Protein AF-A0AAV3PS96-F1 (afdb_monomer)

Sequence (182 aa):
MVGDKAWVAGGDYNVVRASTEAVRRGPLDNEAMNDFNNCFRASRVDIPVATESDHCSLNITVLPEVAQEPKPFKYQHFWSQHYLFSGIVNECWGKEFPGHEMFVLHSKTKDVRKALKNLNQEEFSCITSRAKEKQIELDEVKCKVYDANLDPSMLMKAVNLNAEYRRLSDAERQLYQNKARM

Foldseek 3Di:
DPDPDDDDDDDDPQEDLDPVVDPDDDDHDVVSNVVVNLQVVQKDWDFDDDPDDPDTDIDIDGPPPPPDDPDDDDDFPCLVVDPCNVVQLCVLLVDDDDDDPVVNVVSSVVSSSVVVVVVCCVPPNCLVVVLVVLVVVLVVLVVVCVVVVNDVVSVVVNVVSVVVSVVSVVVVVSVVVSVVVD

Organism: Lithospermum erythrorhizon (NCBI:txid34254)

Second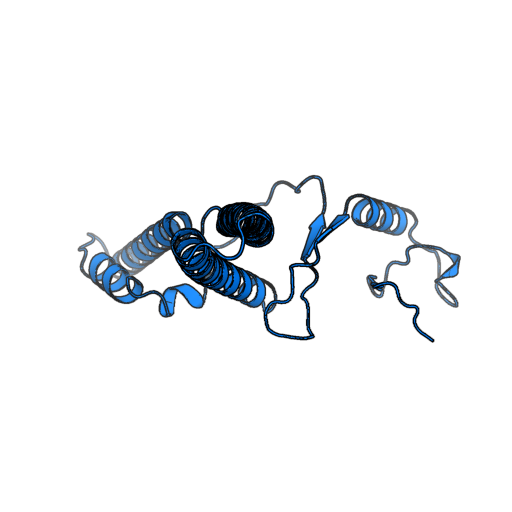ary structure (DSSP, 8-state):
---SS------BTTB-SSGGG-SS-SS--HHHHHHHHHHHHTEEEE----SS-S-PPPEEEESS------PPP---HHHHHSTTHHHHHHHHHH----S-HHHHHHHHHHHHHHHHHHHHHHHHTTHHHHHHHHHHHHHHHHHHHHHTT--HHHHHHHHHHHHHHHHHHHHHHHHHHHHH--

Radius of gyration: 23.62 Å; Cα contacts (8 Å, |Δi|>4): 104; chains: 1; bounding box: 44×62×59 Å

Nearest PDB structures (foldseek):
  2ehw-assembly4_D  TM=5.179E-01  e=2.552E+00  Thermus thermophilus HB8

Mean predicted aligned error: 12.63 Å

Solvent-accessible surface area (backbone atoms only — not comparable to full-atom values): 11138 Å² total; per-residue (Å²): 136,84,65,102,58,95,79,82,94,82,72,58,99,90,48,58,85,48,79,86,74,56,90,84,70,75,90,77,60,65,64,62,22,48,50,52,46,50,51,57,72,34,41,45,80,46,73,62,84,63,88,86,50,95,77,60,66,80,45,76,47,60,53,76,74,72,85,73,71,89,70,75,91,71,90,57,74,67,49,80,72,37,86,60,39,66,57,50,47,52,56,35,64,68,56,87,59,86,74,56,72,71,55,33,53,51,49,33,53,51,44,37,53,50,53,53,50,49,50,44,49,71,73,53,47,61,35,68,56,53,26,50,52,36,46,53,55,40,52,56,47,51,54,50,36,70,75,55,75,64,43,66,69,57,50,53,52,45,52,52,42,48,53,53,28,50,55,36,47,52,54,46,49,52,53,50,50,57,61,68,81,103

Structure (mmCIF, N/CA/C/O backbone):
data_AF-A0AAV3PS96-F1
#
_entry.id   AF-A0AAV3PS96-F1
#
loop_
_atom_site.group_PDB
_atom_site.id
_atom_site.type_symbol
_atom_site.label_atom_id
_atom_site.label_alt_id
_atom_site.label_comp_id
_atom_site.label_asym_id
_atom_site.label_entity_id
_atom_site.label_seq_id
_atom_site.pdbx_PDB_ins_code
_atom_site.Cartn_x
_atom_site.Cartn_y
_atom_site.Cartn_z
_atom_site.occupancy
_atom_site.B_iso_or_equiv
_atom_site.auth_seq_id
_atom_site.auth_comp_id
_atom_site.auth_asym_id
_atom_site.auth_atom_id
_atom_site.pdbx_PDB_model_num
ATOM 1 N N . MET A 1 1 ? -2.678 26.625 -28.061 1.00 35.62 1 MET A N 1
ATOM 2 C CA . MET A 1 1 ? -1.927 25.361 -28.189 1.00 35.62 1 MET A CA 1
ATOM 3 C C . MET A 1 1 ? -1.217 25.120 -26.879 1.00 35.62 1 MET A C 1
ATOM 5 O O . MET A 1 1 ? -0.456 25.970 -26.441 1.00 35.62 1 MET A O 1
ATOM 9 N N . VAL A 1 2 ? -1.574 24.032 -26.217 1.00 40.06 2 VAL A N 1
ATOM 10 C CA . VAL A 1 2 ? -0.966 23.579 -24.970 1.00 40.06 2 VAL A CA 1
ATOM 11 C C . VAL A 1 2 ? 0.248 22.739 -25.376 1.00 40.06 2 VAL A C 1
ATOM 13 O O . VAL A 1 2 ? 0.083 21.812 -26.159 1.00 40.06 2 VAL A O 1
ATOM 16 N N . GLY A 1 3 ? 1.455 23.148 -24.979 1.00 41.69 3 GLY A N 1
ATOM 17 C CA . GLY A 1 3 ? 2.713 22.603 -25.508 1.00 41.69 3 GLY A CA 1
ATOM 18 C C . GLY A 1 3 ? 2.998 21.148 -25.117 1.00 41.69 3 GLY A C 1
ATOM 19 O O . GLY A 1 3 ? 2.415 20.637 -24.167 1.00 41.69 3 GLY A O 1
ATOM 20 N N . ASP A 1 4 ? 3.962 20.528 -25.810 1.00 54.88 4 ASP A N 1
ATOM 21 C CA . ASP A 1 4 ? 4.431 19.128 -25.679 1.00 54.88 4 ASP A CA 1
ATOM 22 C C . ASP A 1 4 ? 4.989 18.728 -24.295 1.00 54.88 4 ASP A C 1
ATOM 24 O O . ASP A 1 4 ? 5.588 17.666 -24.125 1.00 54.88 4 ASP A O 1
ATOM 28 N N . LYS A 1 5 ? 4.832 19.576 -23.278 1.00 47.41 5 LYS A N 1
ATOM 29 C CA . LYS A 1 5 ? 5.259 19.305 -21.908 1.00 47.41 5 LYS A CA 1
ATOM 30 C C . LYS A 1 5 ? 4.031 19.170 -21.028 1.00 47.41 5 LYS A C 1
ATOM 32 O O . LYS A 1 5 ? 3.173 20.053 -21.018 1.00 47.41 5 LYS A O 1
ATOM 37 N N . ALA A 1 6 ? 3.982 18.084 -20.259 1.00 53.19 6 ALA A N 1
ATOM 38 C CA . ALA A 1 6 ? 3.003 17.926 -19.197 1.00 53.19 6 ALA A CA 1
ATOM 39 C C . ALA A 1 6 ? 3.025 19.176 -18.306 1.00 53.19 6 ALA A C 1
ATOM 41 O O . ALA A 1 6 ? 4.079 19.598 -17.824 1.00 53.19 6 ALA A O 1
ATOM 42 N N . TRP A 1 7 ? 1.863 19.790 -18.128 1.00 57.28 7 TRP A N 1
ATOM 43 C CA . TRP A 1 7 ? 1.681 20.979 -17.309 1.00 57.28 7 TRP A CA 1
ATOM 44 C C . TRP A 1 7 ? 0.581 20.678 -16.299 1.00 57.28 7 TRP A C 1
ATOM 46 O O . TRP A 1 7 ? -0.403 20.006 -16.605 1.00 57.28 7 TRP A O 1
ATOM 56 N N . VAL A 1 8 ? 0.768 21.169 -15.080 1.00 60.19 8 VAL A N 1
ATOM 57 C CA . VAL A 1 8 ? -0.236 21.098 -14.024 1.00 60.19 8 VAL A CA 1
ATOM 58 C C . VAL A 1 8 ? -0.538 22.527 -13.596 1.00 60.19 8 VAL A C 1
ATOM 60 O O . VAL A 1 8 ? 0.375 23.304 -13.310 1.00 60.19 8 VAL A O 1
ATOM 63 N N . ALA A 1 9 ? -1.814 22.895 -13.598 1.00 61.50 9 ALA A N 1
ATOM 64 C CA . ALA A 1 9 ? -2.281 24.124 -12.977 1.00 61.50 9 ALA A CA 1
ATOM 65 C C . ALA A 1 9 ? -2.821 23.754 -11.594 1.00 61.50 9 ALA A C 1
ATOM 67 O O . ALA A 1 9 ? -3.835 23.071 -11.486 1.00 61.50 9 ALA A O 1
ATOM 68 N N . GLY A 1 10 ? -2.098 24.148 -10.547 1.00 57.84 10 GLY A N 1
ATOM 69 C CA . GLY A 1 10 ? -2.494 23.951 -9.156 1.00 57.84 10 GLY A CA 1
ATOM 70 C C . GLY A 1 10 ? -2.680 25.301 -8.480 1.00 57.84 10 GLY A C 1
ATOM 71 O O . GLY A 1 10 ? -1.830 26.179 -8.622 1.00 57.84 10 GLY A O 1
ATOM 72 N N . GLY A 1 11 ? -3.782 25.460 -7.756 1.00 57.16 11 GLY A N 1
ATOM 73 C CA . GLY A 1 11 ? -4.095 26.672 -7.015 1.00 57.16 11 GLY A CA 1
ATOM 74 C C . GLY A 1 11 ? -5.288 26.448 -6.100 1.00 57.16 11 GLY A C 1
ATOM 75 O O . GLY A 1 11 ? -6.216 25.713 -6.432 1.00 57.16 11 GLY A O 1
ATOM 76 N N . ASP A 1 12 ? -5.246 27.087 -4.943 1.00 58.50 12 ASP A N 1
ATOM 77 C CA . ASP A 1 12 ? -6.436 27.397 -4.166 1.00 58.50 12 ASP A CA 1
ATOM 78 C C . ASP A 1 12 ? -7.176 28.532 -4.900 1.00 58.50 12 ASP A C 1
ATOM 80 O O . ASP A 1 12 ? -6.551 29.478 -5.385 1.00 58.50 12 ASP A O 1
ATOM 84 N N . TYR A 1 13 ? -8.511 28.480 -4.982 1.00 62.81 13 TYR A N 1
ATOM 85 C CA . TYR A 1 13 ? -9.303 29.595 -5.509 1.00 62.81 13 TYR A CA 1
ATOM 86 C C . TYR A 1 13 ? -9.040 30.915 -4.767 1.00 62.81 13 TYR A C 1
ATOM 88 O O . TYR A 1 13 ? -9.425 31.949 -5.288 1.00 62.81 13 TYR A O 1
ATOM 96 N N . ASN A 1 14 ? -8.374 30.925 -3.612 1.00 68.75 14 ASN A N 1
ATOM 97 C CA . ASN A 1 14 ? -8.092 32.081 -2.766 1.00 68.75 14 ASN A CA 1
ATOM 98 C C . ASN A 1 14 ? -6.604 32.480 -2.698 1.00 68.75 14 ASN A C 1
ATOM 100 O O . ASN A 1 14 ? -6.332 33.623 -2.333 1.00 68.75 14 ASN A O 1
ATOM 104 N N . VAL A 1 15 ? -5.661 31.658 -3.181 1.00 74.56 15 VAL A N 1
ATOM 105 C CA . VAL A 1 15 ? -4.211 31.954 -3.146 1.00 74.56 15 VAL A CA 1
ATOM 106 C C . VAL A 1 15 ? -3.580 31.808 -4.535 1.00 74.56 15 VAL A C 1
ATOM 108 O O . VAL A 1 15 ? -3.760 30.802 -5.215 1.00 74.56 15 VAL A O 1
ATOM 111 N N . VAL A 1 16 ? -2.832 32.830 -4.963 1.00 76.69 16 VAL A N 1
ATOM 112 C CA . VAL A 1 16 ? -2.115 32.872 -6.254 1.00 76.69 16 VAL A CA 1
ATOM 113 C C . VAL A 1 16 ? -0.613 32.677 -6.054 1.00 76.69 16 VAL A C 1
ATOM 115 O O . VAL A 1 16 ? -0.084 32.960 -4.982 1.00 76.69 16 VAL A O 1
ATOM 118 N N . ARG A 1 17 ? 0.110 32.211 -7.076 1.00 75.00 17 ARG A N 1
ATOM 119 C CA . ARG A 1 17 ? 1.570 32.020 -6.986 1.00 75.00 17 ARG A CA 1
ATOM 120 C C . ARG A 1 17 ? 2.330 33.304 -7.243 1.00 75.00 17 ARG A C 1
ATOM 122 O O . ARG A 1 17 ? 3.372 33.537 -6.630 1.00 75.00 17 ARG A O 1
ATOM 129 N N . ALA A 1 18 ? 1.809 34.119 -8.150 1.00 76.75 18 ALA A N 1
ATOM 130 C CA . ALA A 1 18 ? 2.359 35.415 -8.496 1.00 76.75 18 ALA A CA 1
ATOM 131 C C . ALA A 1 18 ? 1.261 36.476 -8.450 1.00 76.75 18 ALA A C 1
ATOM 133 O O . ALA A 1 18 ? 0.122 36.240 -8.848 1.00 76.75 18 ALA A O 1
ATOM 134 N N . SER A 1 19 ? 1.614 37.680 -8.007 1.00 73.12 19 SER A N 1
ATOM 135 C CA . SER A 1 19 ? 0.685 38.814 -7.968 1.00 73.12 19 SER A CA 1
ATOM 136 C C . SER A 1 19 ? 0.140 39.178 -9.353 1.00 73.12 19 SER A C 1
ATOM 138 O O . SER A 1 19 ? -0.974 39.677 -9.468 1.00 73.12 19 SER A O 1
ATOM 140 N N . THR A 1 20 ? 0.890 38.860 -10.410 1.00 76.38 20 THR A N 1
ATOM 141 C CA . THR A 1 20 ? 0.498 39.036 -11.812 1.00 76.38 20 THR A CA 1
ATOM 142 C C . THR A 1 20 ? -0.626 38.099 -12.265 1.00 76.38 20 THR A C 1
ATOM 144 O O . THR A 1 20 ? -1.247 38.366 -13.290 1.00 76.38 20 THR A O 1
ATOM 147 N N . GLU A 1 21 ? -0.919 37.026 -11.524 1.00 72.88 21 GLU A N 1
ATOM 148 C CA . GLU A 1 21 ? -2.030 36.105 -11.813 1.00 72.88 21 GLU A CA 1
ATOM 149 C C . GLU A 1 21 ? -3.386 36.672 -11.345 1.00 72.88 21 GLU A C 1
ATOM 151 O O . GLU A 1 21 ? -4.443 36.221 -11.790 1.00 72.88 21 GLU A O 1
ATOM 156 N N . ALA A 1 22 ? -3.384 37.685 -10.470 1.00 70.75 22 ALA A N 1
ATOM 157 C CA . ALA A 1 22 ? -4.594 38.297 -9.936 1.00 70.75 22 ALA A CA 1
ATOM 158 C C . ALA A 1 22 ? -5.008 39.529 -10.757 1.00 70.75 22 ALA A C 1
ATOM 160 O O . ALA A 1 22 ? -4.436 40.606 -10.638 1.00 70.75 22 ALA A O 1
ATOM 161 N N . VAL A 1 23 ? -6.063 39.392 -11.565 1.00 66.19 23 VAL A N 1
ATOM 162 C CA . VAL A 1 23 ? -6.549 40.493 -12.420 1.00 66.19 23 VAL A CA 1
ATOM 163 C C . VAL A 1 23 ? -7.445 41.483 -11.650 1.00 66.19 23 VAL A C 1
ATOM 165 O O . VAL A 1 23 ? -7.553 42.639 -12.052 1.00 66.19 23 VAL A O 1
ATOM 168 N N . ARG A 1 24 ? -8.115 41.057 -10.559 1.00 57.81 24 ARG A N 1
ATOM 169 C CA . ARG A 1 24 ? -9.123 41.868 -9.827 1.00 57.81 24 ARG A CA 1
ATOM 170 C C . ARG A 1 24 ? -9.305 41.512 -8.336 1.00 57.81 24 ARG A C 1
ATOM 172 O O . ARG A 1 24 ? -10.441 41.452 -7.869 1.00 57.81 24 ARG A O 1
ATOM 179 N N . ARG A 1 25 ? -8.242 41.222 -7.577 1.00 60.03 25 ARG A N 1
ATOM 180 C CA . ARG A 1 25 ? -8.375 40.968 -6.123 1.00 60.03 25 ARG A CA 1
ATOM 181 C C . ARG A 1 25 ? -7.971 42.167 -5.273 1.00 60.03 25 ARG A C 1
ATOM 183 O O . ARG A 1 25 ? -7.188 43.001 -5.714 1.00 60.03 25 ARG A O 1
ATOM 190 N N . GLY A 1 26 ? -8.543 42.227 -4.066 1.00 64.12 26 GLY A N 1
ATOM 191 C CA . GLY A 1 26 ? -8.095 43.102 -2.979 1.00 64.12 26 GLY A CA 1
ATOM 192 C C . GLY A 1 26 ? -6.682 42.738 -2.489 1.00 64.12 26 GLY A C 1
ATOM 193 O O . GLY A 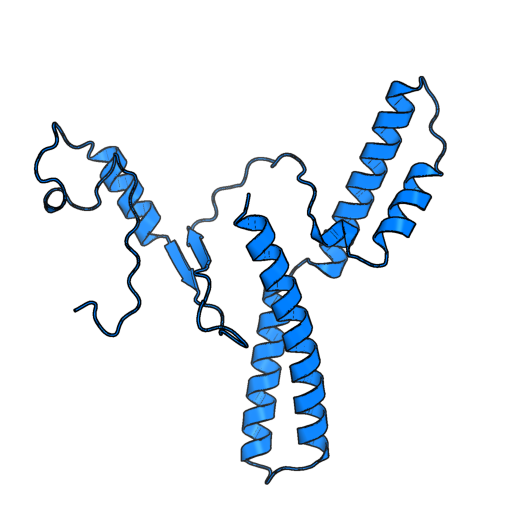1 26 ? -5.973 42.015 -3.189 1.00 64.12 26 GLY A O 1
ATOM 194 N N . PRO A 1 27 ? -6.254 43.227 -1.310 1.00 63.66 27 PRO A N 1
ATOM 195 C CA . PRO A 1 27 ? -4.901 43.007 -0.799 1.00 63.66 27 PRO A CA 1
ATOM 196 C C . PRO A 1 27 ? -4.518 41.524 -0.842 1.00 63.66 27 PRO A C 1
ATOM 198 O O . PRO A 1 27 ? -5.263 40.675 -0.355 1.00 63.66 27 PRO A O 1
ATOM 201 N N . LEU A 1 28 ? -3.380 41.221 -1.467 1.00 70.69 28 LEU A N 1
ATOM 202 C CA . LEU A 1 28 ? -2.857 39.863 -1.548 1.00 70.69 28 LEU A CA 1
ATOM 203 C C . LEU A 1 28 ? -2.214 39.486 -0.212 1.00 70.69 28 LEU A C 1
ATOM 205 O O . LEU A 1 28 ? -1.434 40.260 0.346 1.00 70.69 28 LEU A O 1
ATOM 209 N N . ASP A 1 29 ? -2.528 38.292 0.282 1.00 78.06 29 ASP A N 1
ATOM 210 C CA . ASP A 1 29 ? -1.881 37.729 1.462 1.00 78.06 29 ASP A CA 1
ATOM 211 C C . ASP A 1 29 ? -0.503 37.170 1.078 1.00 78.06 29 ASP A C 1
ATOM 213 O O . ASP A 1 29 ? -0.373 36.055 0.570 1.00 78.06 29 ASP A O 1
ATOM 217 N N . ASN A 1 30 ? 0.539 37.971 1.304 1.00 79.94 30 ASN A N 1
ATOM 218 C CA . ASN A 1 30 ? 1.917 37.593 0.996 1.00 79.94 30 AS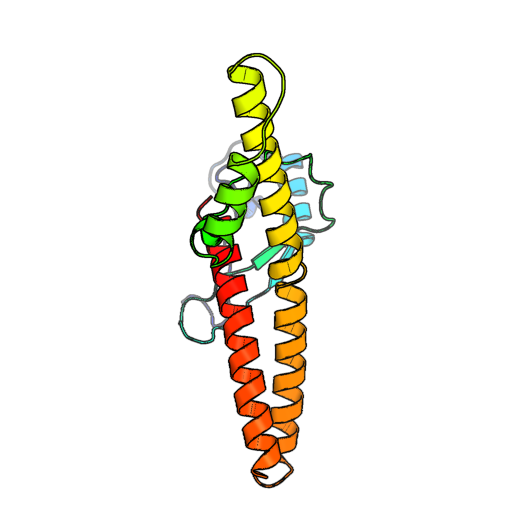N A CA 1
ATOM 219 C C . ASN A 1 30 ? 2.405 36.386 1.811 1.00 79.94 30 ASN A C 1
ATOM 221 O O . ASN A 1 30 ? 3.305 35.682 1.354 1.00 79.94 30 ASN A O 1
ATOM 225 N N . GLU A 1 31 ? 1.851 36.150 3.001 1.00 82.94 31 GLU A N 1
ATOM 226 C CA . GLU A 1 31 ? 2.238 35.022 3.845 1.00 82.94 31 GLU A CA 1
ATOM 227 C C . GLU A 1 31 ? 1.683 33.725 3.259 1.00 82.94 31 GLU A C 1
ATOM 229 O O . GLU A 1 31 ? 2.457 32.814 2.962 1.00 82.94 31 GLU A O 1
ATOM 234 N N . ALA A 1 32 ? 0.386 33.697 2.942 1.00 80.19 32 ALA A N 1
ATOM 235 C CA . ALA A 1 32 ? -0.239 32.565 2.261 1.00 80.19 32 ALA A CA 1
ATOM 236 C C . ALA A 1 32 ? 0.385 32.295 0.877 1.00 80.19 32 ALA A C 1
ATOM 238 O O . ALA A 1 32 ? 0.600 31.144 0.496 1.00 80.19 32 ALA A O 1
ATOM 239 N N . MET A 1 33 ? 0.736 33.344 0.122 1.00 83.06 33 MET A N 1
ATOM 240 C CA . MET A 1 33 ? 1.431 33.202 -1.166 1.00 83.06 33 MET A CA 1
ATOM 241 C C . MET A 1 33 ? 2.840 32.614 -1.018 1.00 83.06 33 MET A C 1
ATOM 243 O O . MET A 1 33 ? 3.261 31.795 -1.842 1.00 83.06 33 MET A O 1
ATOM 247 N N . ASN A 1 34 ? 3.595 33.036 -0.001 1.00 84.50 34 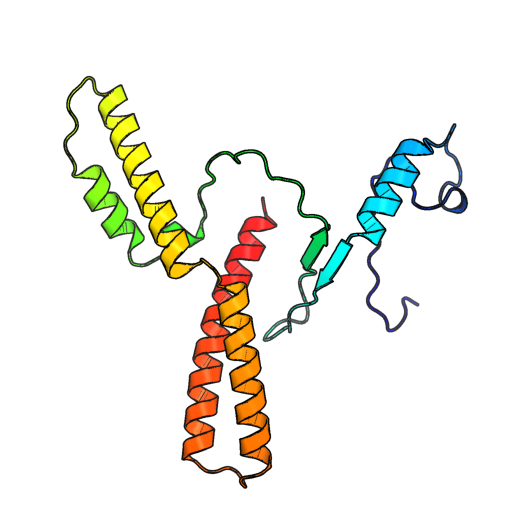ASN A N 1
ATOM 248 C CA . ASN A 1 34 ? 4.922 32.488 0.272 1.00 84.50 34 ASN A CA 1
ATOM 249 C C . ASN A 1 34 ? 4.833 31.036 0.739 1.00 84.50 34 ASN A C 1
ATOM 251 O O . ASN A 1 34 ? 5.597 30.206 0.249 1.00 84.50 34 ASN A O 1
ATOM 255 N N . ASP A 1 35 ? 3.882 30.716 1.616 1.00 82.81 35 ASP A N 1
ATOM 256 C CA . ASP A 1 35 ? 3.635 29.351 2.077 1.00 82.81 35 ASP A CA 1
ATOM 257 C C . ASP A 1 35 ? 3.275 28.420 0.908 1.00 82.81 35 ASP A C 1
ATOM 259 O O . ASP A 1 35 ? 3.917 27.388 0.697 1.00 82.81 35 ASP A O 1
ATOM 263 N N . PHE A 1 36 ? 2.355 28.848 0.038 1.00 80.88 36 PHE A N 1
ATOM 264 C CA . PHE A 1 36 ? 1.993 28.093 -1.162 1.00 80.88 36 PHE A CA 1
ATOM 265 C C . PHE A 1 36 ? 3.181 27.895 -2.117 1.00 80.88 36 PHE A C 1
ATOM 267 O O . PHE A 1 36 ? 3.394 26.798 -2.641 1.00 80.88 36 PHE A O 1
ATOM 274 N N . ASN A 1 37 ? 4.005 28.927 -2.324 1.00 84.00 37 ASN A N 1
ATOM 275 C CA . ASN A 1 37 ? 5.208 28.817 -3.148 1.00 84.00 37 ASN A CA 1
ATOM 276 C C . ASN A 1 37 ? 6.262 27.889 -2.533 1.00 84.00 37 ASN A C 1
ATOM 278 O O . ASN A 1 37 ? 6.933 27.167 -3.274 1.00 84.00 37 ASN A O 1
ATOM 282 N N . ASN A 1 38 ? 6.409 27.886 -1.209 1.00 84.00 38 ASN A N 1
ATOM 283 C CA . ASN A 1 38 ? 7.309 26.978 -0.505 1.00 84.00 38 ASN A CA 1
ATOM 284 C C . ASN A 1 38 ? 6.833 25.527 -0.634 1.00 84.00 38 ASN A C 1
ATOM 286 O O . ASN A 1 38 ? 7.622 24.668 -1.024 1.00 84.00 38 ASN A O 1
ATOM 290 N N . CYS A 1 39 ? 5.540 25.271 -0.419 1.00 79.62 39 CYS A N 1
ATOM 291 C CA . CYS A 1 39 ? 4.921 23.960 -0.621 1.00 79.62 39 CYS A CA 1
ATOM 292 C C . CYS A 1 39 ? 5.123 23.454 -2.060 1.00 79.62 39 CYS A C 1
ATOM 294 O O . CYS A 1 39 ? 5.588 22.332 -2.278 1.00 79.62 39 CYS A O 1
ATOM 296 N N . PHE A 1 40 ? 4.875 24.307 -3.061 1.00 80.00 40 PHE A N 1
ATOM 297 C CA . PHE A 1 40 ? 5.097 23.961 -4.466 1.00 80.00 40 PHE A CA 1
ATOM 298 C C . PHE A 1 40 ? 6.568 23.635 -4.759 1.00 80.00 40 PHE A C 1
ATOM 300 O O . PHE A 1 40 ? 6.859 22.642 -5.421 1.00 80.00 40 PHE A O 1
ATOM 307 N N . ARG A 1 41 ? 7.513 24.449 -4.265 1.00 83.00 41 ARG A N 1
ATOM 308 C CA . ARG A 1 41 ? 8.962 24.225 -4.454 1.00 83.00 41 ARG A CA 1
ATOM 309 C C . ARG A 1 41 ? 9.442 22.933 -3.809 1.00 83.00 41 ARG A C 1
ATOM 311 O O . ARG A 1 41 ? 10.380 22.321 -4.311 1.00 83.00 41 ARG A O 1
ATOM 318 N N . ALA A 1 42 ? 8.816 22.543 -2.710 1.00 83.31 42 ALA A N 1
ATOM 319 C CA . ALA A 1 42 ? 9.163 21.338 -1.985 1.00 83.31 42 ALA A CA 1
ATOM 320 C C . ALA A 1 42 ? 8.386 20.100 -2.470 1.00 83.31 42 ALA A C 1
ATOM 322 O O . ALA A 1 42 ? 8.565 19.004 -1.942 1.00 83.31 42 ALA A O 1
ATOM 323 N N . SER A 1 43 ? 7.546 20.251 -3.498 1.00 82.88 43 SER A N 1
ATOM 324 C CA . SER A 1 43 ? 6.802 19.155 -4.111 1.00 82.88 43 SER A CA 1
ATOM 325 C C . SER A 1 43 ? 7.607 18.458 -5.213 1.00 82.88 43 SER A C 1
ATOM 327 O O . SER A 1 43 ? 8.189 19.101 -6.084 1.00 82.88 43 SER A O 1
ATOM 329 N N . ARG A 1 44 ? 7.587 17.124 -5.224 1.00 81.75 44 ARG A N 1
ATOM 330 C CA . ARG A 1 44 ? 8.068 16.263 -6.310 1.00 81.75 44 ARG A CA 1
ATOM 331 C C . ARG A 1 44 ? 6.881 15.626 -7.022 1.00 81.75 44 ARG A C 1
ATOM 333 O O . ARG A 1 44 ? 5.954 15.156 -6.367 1.00 81.75 44 ARG A O 1
ATOM 340 N N . VAL A 1 45 ? 6.931 15.585 -8.349 1.00 78.38 45 VAL A N 1
ATOM 341 C CA . VAL A 1 45 ? 5.918 14.927 -9.181 1.00 78.38 45 VAL A CA 1
ATOM 342 C C . VAL A 1 45 ? 6.528 13.688 -9.816 1.00 78.38 45 VAL A C 1
ATOM 344 O O . VAL A 1 45 ? 7.516 13.791 -10.538 1.00 78.38 45 VAL A O 1
ATOM 347 N N . ASP A 1 46 ? 5.919 12.537 -9.558 1.00 76.38 46 ASP A N 1
ATOM 348 C CA . ASP A 1 46 ? 6.271 11.257 -10.156 1.00 76.38 46 ASP A CA 1
ATOM 349 C C . ASP A 1 46 ? 5.130 10.829 -11.103 1.00 76.38 46 ASP A C 1
ATOM 351 O O . ASP A 1 46 ? 3.954 10.825 -10.727 1.00 76.38 46 ASP A O 1
ATOM 355 N N . ILE A 1 47 ? 5.475 10.503 -12.353 1.00 74.00 47 ILE A N 1
ATOM 356 C CA . ILE A 1 47 ? 4.540 10.028 -13.385 1.00 74.00 47 ILE A CA 1
ATOM 357 C C . ILE A 1 47 ? 4.779 8.516 -13.553 1.00 74.00 47 ILE A C 1
ATOM 359 O O . ILE A 1 47 ? 5.760 8.138 -14.198 1.00 74.00 47 ILE A O 1
ATOM 363 N N . PRO A 1 48 ? 3.964 7.638 -12.940 1.00 67.62 48 PRO A N 1
ATOM 364 C CA . PRO A 1 48 ? 4.091 6.195 -13.096 1.00 67.62 48 PRO A CA 1
ATOM 365 C C . PRO A 1 48 ? 3.926 5.779 -14.562 1.00 67.62 48 PRO A C 1
ATOM 367 O O . PRO A 1 48 ? 3.150 6.364 -15.318 1.00 67.62 48 PRO A O 1
ATOM 370 N N . VAL A 1 49 ? 4.663 4.751 -14.980 1.00 65.00 49 VAL A N 1
ATOM 371 C CA . VAL A 1 49 ? 4.591 4.249 -16.356 1.00 65.00 49 VAL A CA 1
ATOM 372 C C . VAL A 1 49 ? 3.190 3.695 -16.605 1.00 65.00 49 VAL A C 1
ATOM 374 O O . VAL A 1 49 ? 2.747 2.762 -15.939 1.00 65.00 49 VAL A O 1
ATOM 377 N N . ALA A 1 50 ? 2.487 4.282 -17.569 1.00 57.69 50 ALA A N 1
ATOM 378 C CA . ALA A 1 50 ? 1.201 3.783 -18.017 1.00 57.69 50 ALA A CA 1
ATOM 379 C C . ALA A 1 50 ? 1.393 2.444 -18.739 1.00 57.69 50 ALA A C 1
ATOM 381 O O . ALA A 1 50 ? 1.978 2.389 -19.819 1.00 57.69 50 ALA A O 1
ATOM 382 N N . THR A 1 51 ? 0.911 1.358 -18.140 1.00 56.09 51 THR A N 1
ATOM 383 C CA . THR A 1 51 ? 0.996 0.019 -18.734 1.00 56.09 51 THR A CA 1
ATOM 384 C C . THR A 1 51 ? -0.157 -0.269 -19.696 1.00 56.09 51 THR A C 1
ATOM 386 O O . THR A 1 51 ? 0.047 -1.009 -20.653 1.00 56.09 51 THR A O 1
ATOM 389 N N . GLU A 1 52 ? -1.345 0.316 -19.474 1.00 55.53 52 GLU A N 1
ATOM 390 C CA . GLU A 1 52 ? -2.575 -0.073 -20.197 1.00 55.53 52 GLU A CA 1
ATOM 391 C C . GLU A 1 52 ? -3.584 1.071 -20.474 1.00 55.53 52 GLU A C 1
ATOM 393 O O . GLU A 1 52 ? -4.666 0.816 -20.994 1.00 55.53 52 GLU A O 1
ATOM 398 N N . SER A 1 53 ? -3.284 2.336 -20.143 1.00 60.88 53 SER A N 1
ATOM 399 C CA . SER A 1 53 ? -4.191 3.475 -20.399 1.00 60.88 53 SER A CA 1
ATOM 400 C C . SER A 1 53 ? -3.426 4.758 -20.711 1.00 60.88 53 SER A C 1
ATOM 402 O O . SER A 1 53 ? -2.402 5.042 -20.107 1.00 60.88 53 SER A O 1
ATOM 404 N N . ASP A 1 54 ? -3.965 5.562 -21.617 1.00 57.81 54 ASP A N 1
ATOM 405 C CA . ASP A 1 54 ? -3.573 6.943 -21.916 1.00 57.81 54 ASP A CA 1
ATOM 406 C C . ASP A 1 54 ? -3.757 7.922 -20.736 1.00 57.81 54 ASP A C 1
ATOM 408 O O . ASP A 1 54 ? -3.192 9.017 -20.735 1.00 57.81 54 ASP A O 1
ATOM 412 N N . HIS A 1 55 ? -4.487 7.522 -19.691 1.00 60.34 55 HIS A N 1
ATOM 413 C CA . HIS A 1 55 ? -4.615 8.274 -18.449 1.00 60.34 55 HIS A CA 1
ATOM 414 C C . HIS A 1 55 ? -3.554 7.841 -17.428 1.00 60.34 55 HIS A C 1
ATOM 416 O O . HIS A 1 55 ? -3.725 6.860 -16.700 1.00 60.34 55 HIS A O 1
ATOM 422 N N . CYS A 1 56 ? -2.465 8.607 -17.332 1.00 63.72 56 CYS A N 1
ATOM 423 C CA . CYS A 1 56 ? -1.488 8.458 -16.257 1.00 63.72 56 CYS A CA 1
ATOM 424 C C . CYS A 1 56 ? -1.864 9.329 -15.044 1.00 63.72 56 CYS A C 1
ATOM 426 O O . CYS A 1 56 ? -2.103 10.531 -15.174 1.00 63.72 56 CYS A O 1
ATOM 428 N N . SER A 1 57 ? -1.922 8.729 -13.855 1.00 67.25 57 SER A N 1
ATOM 429 C CA . SER A 1 57 ? -2.107 9.455 -12.594 1.00 67.25 57 SER A CA 1
ATOM 430 C C . SER A 1 57 ? -0.844 10.228 -12.216 1.00 67.25 57 SER A C 1
ATOM 432 O O . SER A 1 57 ? 0.237 9.661 -12.252 1.00 67.25 57 SER A O 1
ATOM 434 N N . LEU A 1 58 ? -0.966 11.479 -11.772 1.00 75.62 58 LEU A N 1
ATOM 435 C CA . LEU A 1 58 ? 0.158 12.253 -11.233 1.00 75.62 58 LEU A CA 1
ATOM 436 C C . LEU A 1 58 ? 0.311 11.994 -9.729 1.00 75.62 58 LEU A C 1
ATOM 438 O O . LEU A 1 58 ? -0.594 12.315 -8.959 1.00 75.62 58 LEU A O 1
ATOM 442 N N . ASN A 1 59 ? 1.460 11.468 -9.300 1.00 74.50 59 ASN A N 1
ATOM 443 C CA . ASN A 1 59 ? 1.779 11.312 -7.881 1.00 74.50 59 ASN A CA 1
ATOM 444 C C . ASN A 1 59 ? 2.560 12.538 -7.399 1.00 74.50 59 ASN A C 1
ATOM 446 O O . ASN A 1 59 ? 3.703 12.745 -7.798 1.00 74.50 59 ASN A O 1
ATOM 450 N N . ILE A 1 60 ? 1.950 13.355 -6.538 1.00 79.44 60 ILE A N 1
ATOM 451 C CA . ILE A 1 60 ? 2.577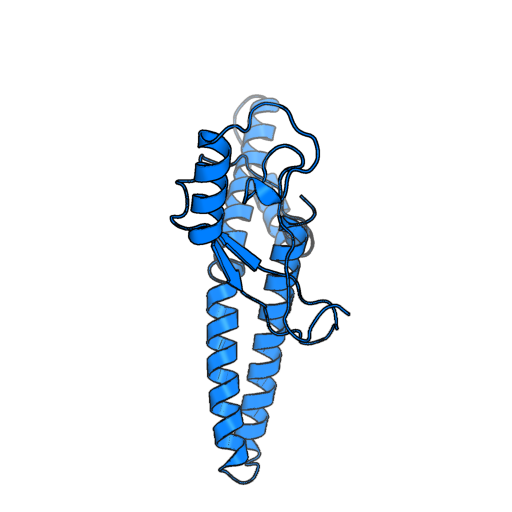 14.560 -5.977 1.00 79.44 60 ILE A CA 1
ATOM 452 C C . ILE A 1 60 ? 2.986 14.276 -4.530 1.00 79.44 60 ILE A C 1
ATOM 454 O O . ILE A 1 60 ? 2.148 13.945 -3.695 1.00 79.44 60 ILE A O 1
ATOM 458 N N . THR A 1 61 ? 4.276 14.415 -4.234 1.00 79.06 61 THR A N 1
ATOM 459 C CA . THR A 1 61 ? 4.855 14.239 -2.896 1.00 79.06 61 THR A CA 1
ATOM 460 C C . THR A 1 61 ? 5.391 15.574 -2.398 1.00 79.06 61 THR A C 1
ATOM 462 O O . THR A 1 61 ? 6.286 16.119 -3.029 1.00 79.06 61 THR A O 1
ATOM 465 N N . VAL A 1 62 ? 4.901 16.091 -1.271 1.00 80.00 62 VAL A N 1
ATOM 466 C CA . VAL A 1 62 ? 5.424 17.324 -0.648 1.00 80.00 62 VAL A CA 1
ATOM 467 C C . VAL A 1 62 ? 6.483 16.967 0.399 1.00 80.00 62 VAL A C 1
ATOM 469 O O . VAL A 1 62 ? 6.242 16.103 1.241 1.00 80.00 62 VAL A O 1
ATOM 472 N N . LEU A 1 63 ? 7.653 17.607 0.341 1.00 77.69 63 LEU A N 1
ATOM 473 C CA . LEU A 1 63 ? 8.772 17.418 1.269 1.00 77.69 63 LEU A CA 1
ATOM 474 C C . LEU A 1 63 ? 8.972 18.672 2.153 1.00 77.69 63 LEU A C 1
ATOM 476 O O . LEU A 1 63 ? 8.688 19.771 1.699 1.00 77.69 63 LEU A O 1
ATOM 480 N N . PRO A 1 64 ? 9.500 18.563 3.385 1.00 68.94 64 PRO A N 1
ATOM 481 C CA . PRO A 1 64 ? 9.638 17.332 4.148 1.00 68.94 64 PRO A CA 1
ATOM 482 C C . PRO A 1 64 ? 8.259 16.738 4.440 1.00 68.94 64 PRO A C 1
ATOM 484 O O . PRO A 1 64 ? 7.263 17.456 4.518 1.00 68.94 64 PRO A O 1
ATOM 487 N N . GLU A 1 65 ? 8.199 15.417 4.583 1.00 62.84 65 GLU A N 1
ATOM 488 C CA . GLU A 1 65 ? 6.963 14.758 4.984 1.00 62.84 65 GLU A CA 1
ATOM 489 C C . GLU A 1 65 ? 6.564 15.307 6.359 1.00 62.84 65 GLU A C 1
ATOM 491 O O . GLU A 1 65 ? 7.239 15.064 7.362 1.00 62.84 65 GLU A O 1
ATOM 496 N N . VAL A 1 66 ? 5.515 16.132 6.394 1.00 65.06 66 VAL A N 1
ATOM 497 C CA . VAL A 1 66 ? 5.011 16.696 7.646 1.00 65.06 66 VAL A CA 1
ATOM 498 C C . VAL A 1 66 ? 4.615 15.521 8.529 1.00 65.06 66 VAL A C 1
ATOM 500 O O . VAL A 1 66 ? 3.887 14.632 8.076 1.00 65.06 66 VAL A O 1
ATOM 503 N N . ALA A 1 67 ? 5.125 15.504 9.765 1.00 56.69 67 ALA A N 1
ATOM 504 C CA . ALA A 1 67 ? 4.831 14.463 10.739 1.00 56.69 67 ALA A CA 1
ATOM 505 C C . ALA A 1 67 ? 3.316 14.263 10.802 1.00 56.69 67 ALA A C 1
ATOM 507 O O . ALA A 1 67 ? 2.572 15.151 11.219 1.00 56.69 67 ALA A O 1
ATOM 508 N N . GLN A 1 68 ? 2.854 13.119 10.301 1.00 59.69 68 GLN A N 1
ATOM 509 C CA . GLN A 1 68 ? 1.428 12.886 10.193 1.00 59.69 68 GLN A CA 1
ATOM 510 C C . GLN A 1 68 ? 0.878 12.624 11.585 1.00 59.69 68 GLN A C 1
ATOM 512 O O . GLN A 1 68 ? 1.299 11.685 12.265 1.00 59.69 68 GLN A O 1
ATOM 517 N N . GLU A 1 69 ? -0.087 13.442 11.993 1.00 65.62 69 GLU A N 1
ATOM 518 C CA . GLU A 1 69 ? -0.916 13.133 13.148 1.00 65.62 69 GLU A CA 1
ATOM 519 C C . GLU A 1 69 ? -1.508 11.721 13.004 1.00 65.62 69 GLU A C 1
ATOM 521 O O . GLU A 1 69 ? -1.734 11.253 11.87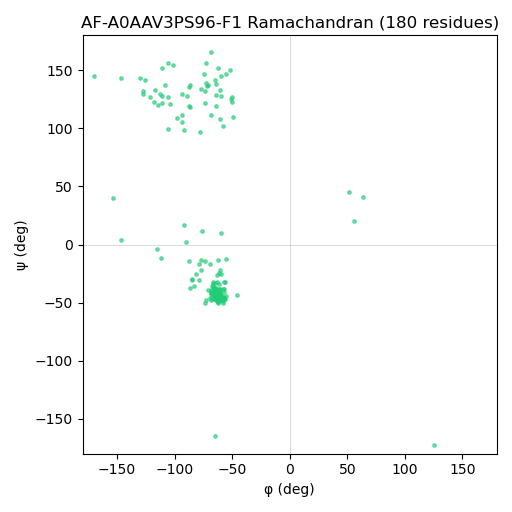7 1.00 65.62 69 GLU A O 1
ATOM 526 N N . PRO A 1 70 ? -1.760 11.009 14.118 1.00 63.78 70 PRO A N 1
ATOM 527 C CA . PRO A 1 70 ? -2.333 9.675 14.069 1.00 63.78 70 PRO A CA 1
ATOM 528 C C . PRO A 1 70 ? -3.677 9.703 13.339 1.00 63.78 70 PRO A C 1
ATOM 530 O O . PRO A 1 70 ? -4.712 10.079 13.886 1.00 63.78 70 PRO A O 1
ATOM 533 N N . LYS A 1 71 ? -3.656 9.274 12.075 1.00 68.25 71 LYS A N 1
ATOM 534 C CA . LYS A 1 71 ? -4.847 9.248 11.233 1.00 68.25 71 LYS A CA 1
ATOM 535 C C . LYS A 1 71 ? -5.875 8.277 11.818 1.00 68.25 71 LYS A C 1
ATOM 537 O O . LYS A 1 71 ? -5.507 7.167 12.237 1.00 68.25 71 LYS A O 1
ATOM 542 N N . PRO A 1 72 ? -7.171 8.641 11.817 1.00 74.19 72 PRO A N 1
ATOM 543 C CA . PRO A 1 72 ? -8.221 7.704 12.175 1.00 74.19 72 PRO A CA 1
ATOM 544 C C . PRO A 1 72 ? -8.118 6.466 11.282 1.00 74.19 72 PRO A C 1
ATOM 546 O O . PRO A 1 72 ? -7.698 6.532 10.124 1.00 74.19 72 PRO A O 1
ATOM 549 N N . PHE A 1 73 ? -8.468 5.303 11.831 1.00 74.56 73 PHE A N 1
ATOM 550 C CA . PHE A 1 73 ? -8.454 4.091 11.021 1.00 74.56 73 PHE A CA 1
ATOM 551 C C . PHE A 1 73 ? -9.477 4.198 9.912 1.00 74.56 73 PHE A C 1
ATOM 553 O O . PHE A 1 73 ? -10.646 4.485 10.160 1.00 74.56 73 PHE A O 1
ATOM 560 N N . LYS A 1 74 ? -9.003 3.927 8.702 1.00 76.94 74 LYS A N 1
ATOM 561 C CA . LYS A 1 74 ? -9.810 3.974 7.502 1.00 76.94 74 LYS A CA 1
ATOM 562 C C . LYS A 1 74 ? -9.853 2.592 6.891 1.00 76.94 74 LYS A C 1
ATOM 564 O O . LYS A 1 74 ? -8.806 2.017 6.585 1.00 76.94 74 LYS A O 1
ATOM 569 N N . TYR A 1 75 ? -11.071 2.088 6.737 1.00 81.44 75 TYR A N 1
ATOM 570 C CA . TYR A 1 75 ? -11.309 0.863 6.001 1.00 81.44 75 TYR A CA 1
ATOM 571 C C . TYR A 1 75 ? -10.832 1.027 4.558 1.00 81.44 75 TYR A C 1
ATOM 573 O O . TYR A 1 75 ? -11.124 2.040 3.924 1.00 81.44 75 TYR A O 1
ATOM 581 N N . GLN A 1 76 ? -10.092 0.043 4.057 1.00 78.19 76 GLN A N 1
ATOM 582 C CA . GLN A 1 76 ? -9.651 0.014 2.672 1.00 78.19 76 GLN A CA 1
ATOM 583 C C . GLN A 1 76 ? -10.463 -1.021 1.901 1.00 78.19 76 GLN A C 1
ATOM 585 O O . GLN A 1 76 ? -10.527 -2.182 2.303 1.00 78.19 76 GLN A O 1
ATOM 590 N N . HIS A 1 77 ? -11.063 -0.613 0.780 1.00 78.69 77 HIS A N 1
ATOM 591 C CA . HIS A 1 77 ? -11.950 -1.484 0.004 1.00 78.69 77 HIS A CA 1
ATOM 592 C C . HIS A 1 77 ? -11.265 -2.779 -0.455 1.00 78.69 77 HIS A C 1
ATOM 594 O O . HIS A 1 77 ? -11.866 -3.849 -0.379 1.00 78.69 77 HIS A O 1
ATOM 600 N N . PHE A 1 78 ? -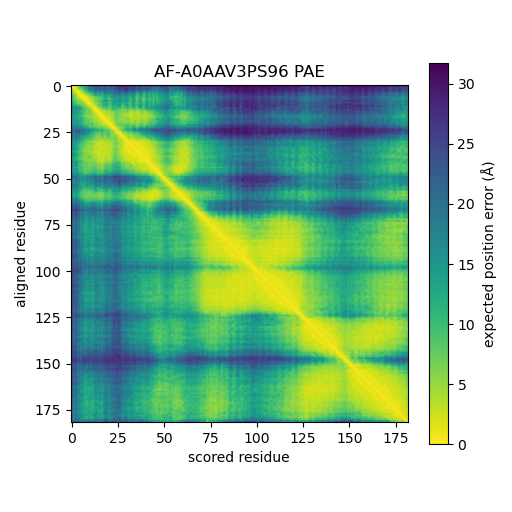9.990 -2.707 -0.843 1.00 76.25 78 PHE A N 1
ATOM 601 C CA . PHE A 1 78 ? -9.227 -3.873 -1.294 1.00 76.25 78 PHE A CA 1
ATOM 602 C C . PHE A 1 78 ? -9.105 -4.975 -0.231 1.00 76.25 78 PHE A C 1
ATOM 604 O O . PHE A 1 78 ? -8.925 -6.134 -0.590 1.00 76.25 78 PHE A O 1
ATOM 611 N N . TRP A 1 79 ? -9.268 -4.666 1.065 1.00 84.25 79 TRP A N 1
ATOM 612 C CA . TRP A 1 79 ? -9.307 -5.709 2.090 1.00 84.25 79 TRP A CA 1
ATOM 613 C C . TRP A 1 79 ? -10.453 -6.683 1.843 1.00 84.25 79 TRP A C 1
ATOM 615 O O . TRP A 1 79 ? -10.205 -7.875 1.892 1.00 84.25 79 TRP A O 1
ATOM 625 N N . SER A 1 80 ? -11.662 -6.223 1.492 1.00 84.00 80 SER A N 1
ATOM 626 C CA . SER A 1 80 ? -12.780 -7.141 1.185 1.00 84.00 80 SER A CA 1
ATOM 627 C C . SER A 1 80 ? -12.520 -8.074 0.004 1.00 84.00 80 SER A C 1
ATOM 629 O O . SER A 1 80 ? -13.134 -9.133 -0.077 1.00 84.00 80 SER A O 1
ATOM 631 N N . GLN A 1 81 ? -11.629 -7.684 -0.905 1.00 83.31 81 GLN A N 1
ATOM 632 C CA . GLN A 1 81 ? -11.283 -8.460 -2.092 1.00 83.31 81 GLN A CA 1
ATOM 633 C C . GLN A 1 81 ? -10.152 -9.461 -1.817 1.00 83.31 81 GLN A C 1
ATOM 635 O O . GLN A 1 81 ? -9.917 -10.364 -2.617 1.00 83.31 81 GLN A O 1
ATOM 640 N N . HIS A 1 82 ? -9.446 -9.318 -0.692 1.00 84.44 82 HIS A N 1
ATOM 641 C CA . HIS A 1 82 ? -8.341 -10.192 -0.334 1.00 84.44 82 HIS A CA 1
ATOM 642 C C . HIS A 1 82 ? -8.855 -11.562 0.123 1.00 84.44 82 HIS A C 1
ATOM 644 O O . HIS A 1 82 ? -9.721 -11.654 0.993 1.00 84.44 82 HIS A O 1
ATOM 650 N N . TYR A 1 83 ? -8.275 -12.642 -0.402 1.00 87.62 83 TYR A N 1
ATOM 651 C CA . TYR A 1 83 ? -8.725 -14.015 -0.135 1.00 87.62 83 TYR A CA 1
ATOM 652 C C . TYR A 1 83 ? -8.729 -14.382 1.364 1.00 87.62 83 TYR A C 1
ATOM 654 O O . TYR A 1 83 ? -9.604 -15.115 1.818 1.00 87.62 83 TYR A O 1
ATOM 662 N N . LEU A 1 84 ? -7.800 -13.827 2.156 1.00 89.56 84 LEU A N 1
ATOM 663 C CA . LEU A 1 84 ? -7.743 -14.041 3.613 1.00 89.56 84 LEU A CA 1
ATOM 664 C C . LEU A 1 84 ? -8.781 -13.248 4.415 1.00 89.56 84 LEU A C 1
ATOM 666 O O . LEU A 1 84 ? -8.967 -13.529 5.596 1.00 89.56 84 LEU A O 1
ATOM 670 N N . PHE A 1 85 ? -9.454 -12.258 3.825 1.00 90.50 85 PHE A N 1
ATOM 671 C CA . PHE A 1 85 ? -10.305 -11.328 4.569 1.00 90.50 85 PHE A CA 1
ATOM 672 C C . PHE A 1 85 ? -11.412 -12.027 5.348 1.00 90.50 85 PHE A C 1
ATOM 674 O O . PHE A 1 85 ? -11.560 -11.803 6.548 1.00 90.50 85 PHE A O 1
ATOM 681 N N . SER A 1 86 ? -12.165 -12.904 4.682 1.00 93.44 86 SER A N 1
ATOM 682 C CA . SER A 1 86 ? -13.250 -13.642 5.330 1.00 93.44 86 SER A CA 1
ATOM 683 C C . SER A 1 86 ? -12.726 -14.543 6.454 1.00 93.44 86 SER A C 1
ATOM 685 O O . SER A 1 86 ? -13.325 -14.581 7.527 1.00 93.44 86 SER A O 1
ATOM 687 N N . GLY A 1 87 ? -11.575 -15.194 6.248 1.00 95.44 87 GLY A N 1
ATOM 688 C CA . GLY A 1 87 ? -10.921 -16.018 7.268 1.00 95.44 87 GLY A CA 1
ATOM 689 C C . GLY A 1 87 ? -10.530 -15.214 8.507 1.00 95.44 87 GLY A C 1
ATOM 690 O O . GLY A 1 87 ? -10.895 -15.591 9.617 1.00 95.44 87 GLY A O 1
ATOM 691 N N . ILE A 1 88 ? -9.883 -14.061 8.311 1.00 94.75 88 ILE A N 1
ATOM 692 C CA . ILE A 1 88 ? -9.483 -13.149 9.392 1.00 94.75 88 ILE A CA 1
ATOM 693 C C . ILE A 1 88 ? -10.699 -12.672 10.188 1.00 94.75 88 ILE A C 1
ATOM 695 O O . ILE A 1 88 ? -10.687 -12.679 11.418 1.00 94.75 88 ILE A O 1
ATOM 699 N N . VAL A 1 89 ? -11.764 -12.254 9.497 1.00 95.06 89 VAL A N 1
ATOM 700 C CA . VAL A 1 89 ? -12.990 -11.795 10.159 1.00 95.06 89 VAL A CA 1
ATOM 701 C C . VAL A 1 89 ? -13.592 -12.928 10.987 1.00 95.06 89 VAL A C 1
ATOM 703 O O . VAL A 1 89 ? -13.873 -12.718 12.163 1.00 95.06 89 VAL A O 1
ATOM 706 N N . ASN A 1 90 ? -13.730 -14.129 10.424 1.00 96.06 90 ASN A N 1
ATOM 707 C CA . ASN A 1 90 ? -14.291 -15.274 11.141 1.00 96.06 90 ASN A CA 1
ATOM 708 C C . ASN A 1 90 ? -13.459 -15.652 12.374 1.00 96.06 90 ASN A C 1
ATOM 710 O O . ASN A 1 90 ? -14.024 -15.877 13.442 1.00 96.06 90 ASN A O 1
ATOM 714 N N . GLU A 1 91 ? -12.131 -15.664 12.256 1.00 96.25 91 GLU A N 1
ATOM 715 C CA . GLU A 1 91 ? -11.235 -15.956 13.375 1.00 96.25 91 GLU A CA 1
ATOM 716 C C . GLU A 1 91 ? -11.377 -14.917 14.497 1.00 96.25 91 GLU A C 1
ATOM 718 O O . GLU A 1 91 ? -11.596 -15.271 15.655 1.00 96.25 91 GLU A O 1
ATOM 723 N N . CYS A 1 92 ? -11.308 -13.623 14.169 1.00 95.31 92 CYS A N 1
ATOM 724 C CA . CYS A 1 92 ? -11.440 -12.549 15.154 1.00 95.31 92 CYS A CA 1
ATOM 725 C C . CYS A 1 92 ? -12.829 -12.523 15.810 1.00 95.31 92 CYS A C 1
ATOM 727 O O . CYS A 1 92 ? -12.9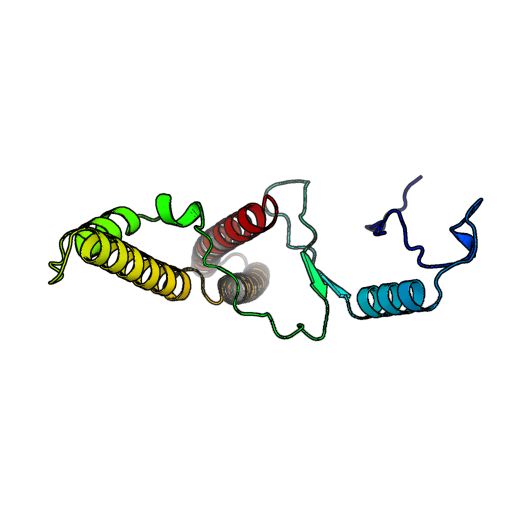43 -12.272 17.011 1.00 95.31 92 CYS A O 1
ATOM 729 N N . TRP A 1 93 ? -13.893 -12.780 15.043 1.00 95.50 93 TRP A N 1
ATOM 730 C CA . TRP A 1 93 ? -15.263 -12.794 15.560 1.00 95.50 93 TRP A CA 1
ATOM 731 C C . TRP A 1 93 ? -15.608 -14.065 16.338 1.00 95.50 93 TRP A C 1
ATOM 733 O O . TRP A 1 93 ? -16.509 -14.014 17.180 1.00 95.50 93 TRP A O 1
ATOM 743 N N . GLY A 1 94 ? -14.888 -15.164 16.107 1.00 93.94 94 GLY A N 1
ATOM 744 C CA . GLY A 1 94 ? -15.000 -16.405 16.872 1.00 93.94 94 GLY A CA 1
ATOM 745 C C . GLY A 1 94 ? -14.380 -16.337 18.271 1.00 93.94 94 GLY A C 1
ATOM 746 O O . GLY A 1 94 ? -14.673 -17.193 19.099 1.00 93.94 94 GLY A O 1
ATOM 747 N N . LYS A 1 95 ? -13.558 -15.320 18.570 1.00 93.94 95 LYS A N 1
ATOM 748 C CA . LYS A 1 95 ? -12.941 -15.147 19.894 1.00 93.94 95 LYS A CA 1
ATOM 749 C C . LYS A 1 95 ? -13.968 -14.731 20.945 1.00 93.94 95 LYS A C 1
ATOM 751 O O . LYS A 1 95 ? -14.799 -13.843 20.721 1.00 93.94 95 LYS A O 1
ATOM 756 N N . GLU A 1 96 ? -13.863 -15.340 22.119 1.00 94.25 96 GLU A N 1
ATOM 757 C CA . GLU A 1 96 ? -14.642 -14.963 23.294 1.00 94.25 96 GLU A CA 1
ATOM 758 C C . GLU A 1 96 ? -13.944 -13.841 24.065 1.00 94.25 96 GLU A C 1
ATOM 760 O O . GLU A 1 96 ? -12.729 -13.857 24.268 1.00 94.25 96 GLU A O 1
ATOM 765 N N . PHE A 1 97 ? -14.727 -12.855 24.502 1.00 93.19 97 PHE A N 1
ATOM 766 C CA . PHE A 1 97 ? -14.253 -11.754 25.332 1.00 93.19 97 PHE A CA 1
ATOM 767 C C . PHE A 1 97 ? -15.145 -11.647 26.572 1.00 93.19 97 PHE A C 1
ATOM 769 O O . PHE A 1 97 ? -16.368 -11.651 26.427 1.00 93.19 97 PHE A O 1
ATOM 776 N N . PRO A 1 98 ? -14.574 -11.531 27.782 1.00 92.00 98 PRO A N 1
ATOM 777 C CA . PRO A 1 98 ? -15.361 -11.324 28.991 1.00 92.00 98 PRO A CA 1
ATOM 778 C C . PRO A 1 98 ? -15.889 -9.884 29.058 1.00 92.00 98 PRO A C 1
ATOM 780 O O . PRO A 1 98 ? -15.200 -8.952 28.647 1.00 92.00 98 PRO A O 1
ATOM 783 N N . GLY A 1 99 ? -17.082 -9.684 29.622 1.00 92.69 99 GLY A N 1
ATOM 784 C CA . GLY A 1 99 ? -17.675 -8.360 29.854 1.00 92.69 99 GLY A CA 1
ATOM 785 C C . GLY A 1 99 ? -19.066 -8.196 29.238 1.00 92.69 99 GLY A C 1
ATOM 786 O O . GLY A 1 99 ? -19.661 -9.152 28.750 1.00 92.69 99 GLY A O 1
ATOM 787 N N . HIS A 1 100 ? -19.599 -6.972 29.273 1.00 94.31 100 HIS A N 1
ATOM 788 C CA . HIS A 1 100 ? -20.904 -6.665 28.676 1.00 94.31 100 HIS A CA 1
ATOM 789 C C . HIS A 1 100 ? -20.824 -6.645 27.140 1.00 94.31 100 HIS A C 1
ATOM 791 O O . HIS A 1 100 ? -19.779 -6.351 26.563 1.00 94.31 100 HIS A O 1
ATOM 797 N N . GLU A 1 101 ? -21.952 -6.868 26.470 1.00 93.75 101 GLU A N 1
ATOM 798 C CA . GLU A 1 101 ? -22.091 -6.952 25.008 1.00 93.75 101 GLU A CA 1
ATOM 799 C C . GLU A 1 101 ? -21.365 -5.842 24.224 1.00 93.75 101 GLU A C 1
ATOM 801 O O . GLU A 1 101 ? -20.666 -6.125 23.254 1.00 93.75 101 GLU A O 1
ATOM 806 N N . MET A 1 102 ? -21.444 -4.583 24.672 1.00 95.69 102 MET A N 1
ATOM 807 C CA . MET A 1 102 ? -20.743 -3.463 24.029 1.00 95.69 102 MET A CA 1
ATOM 808 C C . MET A 1 102 ? -19.219 -3.600 24.093 1.00 95.69 102 MET A C 1
ATOM 810 O O . MET A 1 102 ? -18.522 -3.274 23.131 1.00 95.69 102 MET A O 1
ATOM 814 N N . PHE A 1 103 ? -18.693 -4.110 25.208 1.00 95.62 103 PHE A N 1
ATOM 815 C CA . PHE A 1 103 ? -17.267 -4.386 25.351 1.00 95.62 103 PHE A CA 1
ATOM 816 C C . PHE A 1 103 ? -16.836 -5.541 24.443 1.00 95.62 103 PHE A C 1
ATOM 818 O O . PHE A 1 103 ? -15.776 -5.462 23.819 1.00 95.62 103 PHE A O 1
ATOM 825 N N . VAL A 1 104 ? -17.669 -6.577 24.316 1.00 95.69 104 VAL A N 1
ATOM 826 C CA . VAL A 1 104 ? -17.427 -7.704 23.403 1.00 95.69 104 VAL A CA 1
ATOM 827 C C . VAL A 1 104 ? -17.390 -7.221 21.953 1.00 95.69 104 VAL A C 1
ATOM 829 O O . VAL A 1 104 ? -16.422 -7.500 21.244 1.00 95.69 104 VAL A O 1
ATOM 832 N N . LEU A 1 105 ? -18.384 -6.436 21.523 1.00 95.00 105 LEU A N 1
ATOM 833 C CA . LEU A 1 105 ? -18.439 -5.861 20.176 1.00 95.00 105 LEU A CA 1
ATOM 834 C C . LEU A 1 105 ? -17.206 -4.995 19.882 1.00 95.00 105 LEU A C 1
ATOM 836 O O . LEU A 1 105 ? -16.553 -5.156 18.845 1.00 95.00 105 LEU A O 1
ATOM 840 N N . HIS A 1 106 ? -16.860 -4.094 20.806 1.00 94.75 106 HIS A N 1
ATOM 841 C CA . HIS A 1 106 ? -15.681 -3.241 20.679 1.00 94.75 106 HIS A CA 1
ATOM 842 C C . HIS A 1 106 ? -14.390 -4.066 20.589 1.00 94.75 106 HIS A C 1
ATOM 844 O O . HIS A 1 106 ? -13.542 -3.786 19.743 1.00 94.75 106 HIS A O 1
ATOM 850 N N . SER A 1 107 ? -14.248 -5.105 21.415 1.00 95.25 107 SER A N 1
ATOM 851 C CA . SER A 1 107 ? -13.058 -5.962 21.436 1.00 95.25 107 SER A CA 1
ATOM 852 C C . SER A 1 107 ? -12.900 -6.761 20.143 1.00 95.25 107 SER A C 1
ATOM 854 O O . SER A 1 107 ? -11.816 -6.747 19.561 1.00 95.25 107 SER A O 1
ATOM 856 N N . LYS A 1 108 ? -13.984 -7.351 19.622 1.00 95.81 108 LYS A N 1
ATOM 857 C CA . LYS A 1 108 ? -13.983 -8.040 18.319 1.00 95.81 108 LYS A CA 1
ATOM 858 C C . LYS A 1 108 ? -13.612 -7.093 17.179 1.00 95.81 108 LYS A C 1
ATOM 860 O O . LYS A 1 108 ? -12.732 -7.393 16.376 1.00 95.81 108 LYS A O 1
ATOM 865 N N . THR A 1 109 ? -14.212 -5.903 17.152 1.00 93.44 109 THR A N 1
ATOM 866 C CA . THR A 1 109 ? -13.914 -4.879 16.136 1.00 93.44 109 THR A CA 1
ATOM 867 C C . THR A 1 109 ? -12.460 -4.406 16.223 1.00 93.44 109 THR A C 1
ATOM 869 O O . THR A 1 109 ? -11.794 -4.222 15.202 1.00 93.44 109 THR A O 1
ATOM 872 N N . LYS A 1 110 ? -11.932 -4.239 17.443 1.00 93.62 110 LYS A N 1
ATOM 873 C CA . LYS A 1 110 ? -10.531 -3.878 17.687 1.00 93.62 110 LYS A CA 1
ATOM 874 C C . LYS A 1 110 ? -9.575 -4.966 17.195 1.00 93.62 110 LYS A C 1
ATOM 876 O O . LYS A 1 110 ? -8.537 -4.628 16.626 1.00 93.62 110 LYS A O 1
ATOM 881 N N . ASP A 1 111 ? -9.919 -6.236 17.386 1.00 94.81 111 ASP A N 1
ATOM 882 C CA . ASP A 1 111 ? -9.096 -7.362 16.946 1.00 94.81 111 ASP A CA 1
ATOM 883 C C . ASP A 1 111 ? -9.076 -7.487 15.417 1.00 94.81 111 ASP A C 1
ATOM 885 O O . ASP A 1 111 ? -7.997 -7.518 14.827 1.00 94.81 111 ASP A O 1
ATOM 889 N N . VAL A 1 112 ? -10.240 -7.386 14.758 1.00 94.69 112 VAL A N 1
ATOM 890 C CA . VAL A 1 112 ? -10.325 -7.313 13.285 1.00 94.69 112 VAL A CA 1
ATOM 891 C C . VAL A 1 112 ? -9.485 -6.153 12.756 1.00 94.69 112 VAL A C 1
ATOM 893 O O . VAL A 1 112 ? -8.682 -6.322 11.842 1.00 94.69 112 VAL A O 1
ATOM 896 N N . ARG A 1 113 ? -9.613 -4.964 13.357 1.00 91.31 113 ARG A N 1
ATOM 897 C CA . ARG A 1 113 ? -8.819 -3.785 12.979 1.00 91.31 113 ARG A CA 1
ATOM 898 C C . ARG A 1 113 ? -7.315 -4.050 13.076 1.00 91.31 113 ARG A C 1
ATOM 900 O O . ARG A 1 113 ? -6.565 -3.577 12.222 1.00 91.31 113 ARG A O 1
ATOM 907 N N . LYS A 1 114 ? -6.864 -4.761 14.113 1.00 92.31 114 LYS A N 1
ATOM 908 C CA . LYS A 1 114 ? -5.454 -5.122 14.301 1.00 92.31 114 LYS A CA 1
ATOM 909 C C . LYS A 1 114 ? -4.999 -6.128 13.242 1.00 92.31 114 LYS A C 1
ATOM 911 O O . LYS A 1 114 ? -3.977 -5.897 12.607 1.00 92.31 114 LYS A O 1
ATOM 916 N N . ALA A 1 115 ? -5.775 -7.183 13.009 1.00 92.94 115 ALA A N 1
ATOM 917 C CA . ALA A 1 115 ? -5.454 -8.204 12.019 1.00 92.94 115 ALA A CA 1
ATOM 918 C C . ALA A 1 115 ? -5.400 -7.631 10.592 1.00 92.94 115 ALA A C 1
ATOM 920 O O . ALA A 1 115 ? -4.449 -7.889 9.862 1.00 92.94 115 ALA A O 1
ATOM 921 N N . LEU A 1 116 ? -6.345 -6.760 10.218 1.00 90.12 116 LEU A N 1
ATOM 922 C CA . LEU A 1 116 ? -6.328 -6.081 8.916 1.00 90.12 116 LEU A CA 1
ATOM 923 C C . LEU A 1 116 ? -5.154 -5.107 8.768 1.00 90.12 116 LEU A C 1
ATOM 925 O O . LEU A 1 116 ? -4.614 -4.964 7.675 1.00 90.12 116 LEU A O 1
ATOM 929 N N . LYS A 1 117 ? -4.724 -4.450 9.854 1.00 86.69 117 LYS A N 1
ATOM 930 C CA . LYS A 1 117 ? -3.492 -3.648 9.839 1.00 86.69 117 LYS A CA 1
ATOM 931 C C . LYS A 1 117 ? -2.258 -4.509 9.574 1.00 86.69 117 LYS A C 1
ATOM 933 O O . LYS A 1 117 ? -1.416 -4.086 8.789 1.00 86.69 117 LYS A O 1
ATOM 938 N N . ASN A 1 118 ? -2.171 -5.683 10.197 1.00 88.19 118 ASN A N 1
ATOM 939 C CA . ASN A 1 118 ? -1.066 -6.613 9.972 1.00 88.19 118 ASN A CA 1
ATOM 940 C C . ASN A 1 118 ? -1.079 -7.135 8.535 1.00 88.19 118 ASN A C 1
ATOM 942 O O . ASN A 1 118 ? -0.069 -7.018 7.858 1.00 88.19 118 ASN A O 1
ATOM 946 N N . LEU A 1 119 ? -2.238 -7.569 8.027 1.00 86.69 119 LEU A N 1
ATOM 947 C CA . LEU A 1 119 ? -2.392 -7.970 6.626 1.00 86.69 119 LEU A CA 1
ATOM 948 C C . LEU A 1 119 ? -1.954 -6.850 5.673 1.00 86.69 119 LEU A C 1
ATOM 950 O O . LEU A 1 119 ? -1.235 -7.081 4.707 1.00 86.69 119 LEU A O 1
ATOM 954 N N . ASN A 1 120 ? -2.357 -5.610 5.961 1.00 83.69 120 ASN A N 1
ATOM 955 C CA . ASN A 1 120 ? -1.936 -4.458 5.176 1.00 83.69 120 ASN A CA 1
ATOM 956 C C . ASN A 1 120 ? -0.416 -4.252 5.207 1.00 83.69 120 ASN A C 1
ATOM 958 O O . ASN A 1 120 ? 0.172 -3.853 4.208 1.00 83.69 120 ASN A O 1
ATOM 962 N N . GLN A 1 121 ? 0.216 -4.484 6.354 1.00 80.44 121 GLN A N 1
ATOM 963 C CA . GLN A 1 121 ? 1.661 -4.397 6.488 1.00 80.44 121 GLN A CA 1
ATOM 964 C C . GLN A 1 121 ? 2.366 -5.557 5.774 1.00 80.44 121 GLN A C 1
ATOM 966 O O . GLN A 1 121 ? 3.379 -5.334 5.137 1.00 80.44 121 GLN A O 1
ATOM 971 N N . GLU A 1 122 ? 1.853 -6.776 5.813 1.00 80.69 122 GLU A N 1
ATOM 972 C CA . GLU A 1 122 ? 2.504 -7.920 5.167 1.00 80.69 122 GLU A CA 1
ATOM 973 C C . GLU A 1 122 ? 2.380 -7.861 3.639 1.00 80.69 122 GLU A C 1
ATOM 975 O O . GLU A 1 122 ? 3.376 -7.966 2.926 1.00 80.69 122 GLU A O 1
ATOM 980 N N . GLU A 1 123 ? 1.176 -7.610 3.127 1.00 74.12 123 GLU A N 1
ATOM 981 C CA . GLU A 1 123 ? 0.902 -7.681 1.688 1.00 74.12 123 GLU A CA 1
ATOM 982 C C . GLU A 1 123 ? 1.200 -6.366 0.959 1.00 74.12 123 GLU A C 1
ATOM 984 O O . GLU A 1 123 ? 1.720 -6.369 -0.160 1.00 74.12 123 GLU A O 1
ATOM 989 N N . PHE A 1 124 ? 0.906 -5.230 1.600 1.00 71.19 124 PHE A N 1
ATOM 990 C CA . PHE A 1 124 ? 0.925 -3.914 0.955 1.00 71.19 124 PHE A CA 1
ATOM 991 C C . PHE A 1 124 ? 1.994 -2.967 1.509 1.00 71.19 124 PHE A C 1
ATOM 993 O O . PHE A 1 124 ? 2.159 -1.868 0.966 1.00 71.19 124 PHE A O 1
ATOM 1000 N N . SER A 1 125 ? 2.752 -3.347 2.552 1.00 72.00 125 SER A N 1
ATOM 1001 C CA . SER A 1 125 ? 3.929 -2.546 2.900 1.00 72.00 125 SER A CA 1
ATOM 1002 C C . SER A 1 125 ? 4.943 -2.622 1.772 1.00 72.00 125 SER A C 1
ATOM 1004 O O . SER A 1 125 ? 5.108 -3.646 1.103 1.00 72.00 125 SER A O 1
ATOM 1006 N N . CYS A 1 126 ? 5.591 -1.486 1.526 1.00 73.56 126 CYS A N 1
ATOM 1007 C CA . CYS A 1 126 ? 6.625 -1.370 0.510 1.00 73.56 126 CYS A CA 1
ATOM 1008 C C . CYS A 1 126 ? 6.166 -1.786 -0.898 1.00 73.56 126 CYS A C 1
ATOM 1010 O O . CYS A 1 126 ? 7.023 -2.070 -1.726 1.00 73.56 126 CYS A O 1
ATOM 1012 N N . ILE A 1 127 ? 4.858 -1.816 -1.205 1.00 80.06 127 ILE A N 1
ATOM 1013 C CA . ILE A 1 127 ? 4.373 -2.233 -2.532 1.00 80.06 127 ILE A CA 1
ATOM 1014 C C . ILE A 1 127 ? 4.974 -1.373 -3.647 1.00 80.06 127 ILE A C 1
ATOM 1016 O O . ILE A 1 127 ? 5.416 -1.909 -4.656 1.00 80.06 127 ILE A O 1
ATOM 1020 N N . THR A 1 128 ? 5.119 -0.071 -3.396 1.00 74.50 128 THR A N 1
ATOM 1021 C CA . THR A 1 128 ? 5.809 0.875 -4.278 1.00 74.50 128 THR A CA 1
ATOM 1022 C C . THR A 1 128 ? 7.283 0.531 -4.467 1.00 74.50 128 THR A C 1
ATOM 1024 O O . THR A 1 128 ? 7.776 0.509 -5.593 1.00 74.50 128 THR A O 1
ATOM 1027 N N . SER A 1 129 ? 7.999 0.209 -3.386 1.00 79.44 129 SER A N 1
ATOM 1028 C CA . SER A 1 129 ? 9.405 -0.205 -3.465 1.00 79.44 129 SER A CA 1
ATOM 1029 C C . SER A 1 129 ? 9.552 -1.528 -4.219 1.00 79.44 129 SER A C 1
ATOM 1031 O O . SER A 1 129 ? 10.363 -1.617 -5.131 1.00 79.44 129 SER A O 1
ATOM 1033 N N . ARG A 1 130 ? 8.705 -2.519 -3.918 1.00 81.19 130 ARG A N 1
ATOM 1034 C CA . ARG A 1 130 ? 8.685 -3.838 -4.567 1.00 81.19 130 ARG A CA 1
ATOM 1035 C C . ARG A 1 130 ? 8.350 -3.737 -6.055 1.00 81.19 130 ARG A C 1
ATOM 1037 O O . ARG A 1 130 ? 8.993 -4.395 -6.867 1.00 81.19 130 ARG A O 1
ATOM 1044 N N . ALA A 1 131 ? 7.370 -2.910 -6.427 1.00 82.56 131 ALA A N 1
ATOM 1045 C CA . ALA A 1 131 ? 7.020 -2.651 -7.822 1.00 82.56 131 ALA A CA 1
ATOM 1046 C C . ALA A 1 131 ? 8.196 -2.008 -8.570 1.00 82.56 131 ALA A C 1
ATOM 1048 O O . ALA A 1 131 ? 8.537 -2.443 -9.669 1.00 82.56 131 ALA A O 1
ATOM 1049 N N . LYS A 1 132 ? 8.869 -1.033 -7.947 1.00 82.38 132 LYS A N 1
ATOM 1050 C CA . LYS A 1 132 ? 10.051 -0.372 -8.513 1.00 82.38 132 LYS A CA 1
ATOM 1051 C C . LYS A 1 132 ? 11.248 -1.315 -8.654 1.00 82.38 132 LYS A C 1
ATOM 1053 O O . LYS A 1 132 ? 11.898 -1.311 -9.692 1.00 82.38 132 LYS A O 1
ATOM 1058 N N . GLU A 1 133 ? 11.530 -2.139 -7.650 1.00 85.81 133 GLU A N 1
ATOM 1059 C CA . GLU A 1 133 ? 12.590 -3.156 -7.704 1.00 85.81 133 GLU A CA 1
ATOM 1060 C C . GLU A 1 133 ? 12.341 -4.151 -8.840 1.00 85.81 133 GLU A C 1
ATOM 1062 O O . GLU A 1 133 ? 13.238 -4.414 -9.639 1.00 85.81 133 GLU A O 1
ATOM 1067 N N . LYS A 1 134 ? 11.101 -4.640 -8.976 1.00 85.69 134 LYS A N 1
ATOM 1068 C CA . LYS A 1 134 ? 10.722 -5.540 -10.071 1.00 85.69 134 LYS A CA 1
ATOM 1069 C C . LYS A 1 134 ? 10.768 -4.872 -11.439 1.00 85.69 134 LYS A C 1
ATOM 1071 O O . LYS A 1 134 ? 11.104 -5.540 -12.411 1.00 85.69 134 LYS A O 1
ATOM 1076 N N . GLN A 1 135 ? 10.483 -3.573 -11.520 1.00 85.12 135 GLN A N 1
ATOM 1077 C CA . GLN A 1 135 ? 10.669 -2.803 -12.748 1.00 85.12 135 GLN A CA 1
ATOM 1078 C C . GLN A 1 135 ? 12.145 -2.752 -13.156 1.00 85.12 135 GLN A C 1
ATOM 1080 O O . GLN A 1 135 ? 12.466 -3.066 -14.297 1.00 85.12 135 GLN A O 1
ATOM 1085 N N . ILE A 1 136 ? 13.036 -2.417 -12.216 1.00 87.44 136 ILE A N 1
ATOM 1086 C CA . ILE A 1 136 ? 14.485 -2.357 -12.460 1.00 87.44 136 ILE A CA 1
ATOM 1087 C C . ILE A 1 136 ? 15.004 -3.731 -12.905 1.00 87.44 136 ILE A C 1
ATOM 1089 O O . ILE A 1 136 ? 15.688 -3.827 -13.921 1.00 87.44 136 ILE A O 1
ATOM 1093 N N . GLU A 1 137 ? 14.619 -4.804 -12.205 1.00 88.12 137 GLU A N 1
ATOM 1094 C CA . GLU A 1 137 ? 15.011 -6.173 -12.569 1.00 88.12 137 GLU A CA 1
ATOM 1095 C C . GLU A 1 137 ? 14.513 -6.551 -13.976 1.00 88.12 137 GLU A C 1
ATOM 1097 O O . GLU A 1 137 ? 15.243 -7.157 -14.767 1.00 88.12 137 GLU A O 1
ATOM 1102 N N . LEU A 1 138 ? 13.276 -6.177 -14.316 1.00 87.19 138 LEU A N 1
ATOM 1103 C CA . LEU A 1 138 ? 12.698 -6.435 -15.631 1.00 87.19 138 LEU A CA 1
ATOM 1104 C C . LEU A 1 138 ? 13.443 -5.683 -16.741 1.00 87.19 138 LEU A C 1
ATO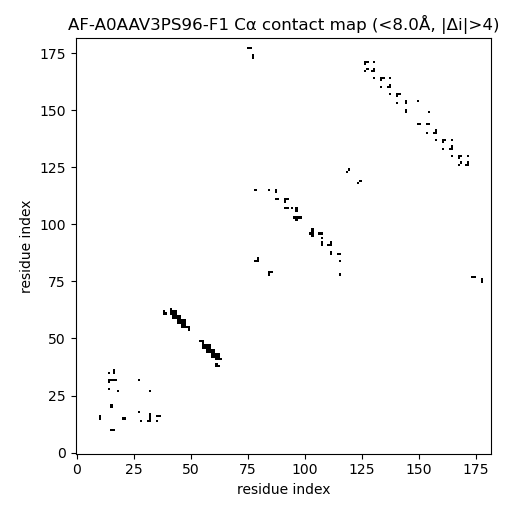M 1106 O O . LEU A 1 138 ? 13.683 -6.262 -17.802 1.00 87.19 138 LEU A O 1
ATOM 1110 N N . ASP A 1 139 ? 13.813 -4.425 -16.511 1.00 86.00 139 ASP A N 1
ATOM 1111 C CA . ASP A 1 139 ? 14.547 -3.608 -17.479 1.00 86.00 139 ASP A CA 1
ATOM 1112 C C . ASP A 1 139 ? 15.961 -4.161 -17.715 1.00 86.00 139 ASP A C 1
ATOM 1114 O O . ASP A 1 139 ? 16.388 -4.302 -18.863 1.00 86.00 139 ASP A O 1
ATOM 1118 N N . GLU A 1 140 ? 16.652 -4.601 -16.659 1.00 86.81 140 GLU A N 1
ATOM 1119 C CA . GLU A 1 140 ? 17.952 -5.272 -16.776 1.00 86.81 140 GLU A CA 1
ATOM 1120 C C . GLU A 1 140 ? 17.879 -6.572 -17.588 1.00 86.81 140 GLU A C 1
ATOM 1122 O O . GLU A 1 140 ? 18.746 -6.839 -18.427 1.00 86.81 140 GLU A O 1
ATOM 1127 N N . VAL A 1 141 ? 16.859 -7.405 -17.344 1.00 85.50 141 VAL A N 1
ATOM 1128 C CA . VAL A 1 141 ? 16.672 -8.660 -18.087 1.00 85.50 141 VAL A CA 1
ATOM 1129 C C . VAL A 1 141 ? 16.320 -8.372 -19.544 1.00 85.50 141 VAL A C 1
ATOM 1131 O O . VAL A 1 141 ? 16.867 -9.025 -20.430 1.00 85.50 141 VAL A O 1
ATOM 1134 N N . LYS A 1 142 ? 15.469 -7.376 -19.817 1.00 82.44 142 LYS A N 1
ATOM 1135 C CA . LYS A 1 142 ? 15.137 -6.969 -21.189 1.00 82.44 142 LYS A CA 1
ATOM 1136 C C . LYS A 1 142 ? 16.378 -6.531 -21.962 1.00 82.44 142 LYS A C 1
ATOM 1138 O O . LYS A 1 142 ? 16.559 -7.008 -23.077 1.00 82.44 142 LYS A O 1
ATOM 1143 N N . CYS A 1 143 ? 17.255 -5.712 -21.375 1.00 83.12 143 CYS A N 1
ATOM 1144 C CA . CYS A 1 143 ? 18.521 -5.324 -22.010 1.00 83.12 143 CYS A CA 1
ATOM 1145 C C . CYS A 1 143 ? 19.374 -6.550 -22.375 1.00 83.12 143 CYS A C 1
ATOM 1147 O O . CYS A 1 143 ? 19.807 -6.686 -23.515 1.00 83.12 143 CYS A O 1
ATOM 1149 N N . LYS A 1 144 ? 19.521 -7.507 -21.450 1.00 80.12 144 LYS A N 1
ATOM 1150 C CA . LYS A 1 144 ? 20.289 -8.741 -21.693 1.00 80.12 144 LYS A CA 1
ATOM 1151 C C . LYS A 1 144 ? 19.668 -9.639 -22.769 1.00 80.12 144 LYS A C 1
ATOM 1153 O O . LYS A 1 144 ? 20.400 -10.305 -23.490 1.00 80.12 144 LYS A O 1
ATOM 1158 N N . VAL A 1 145 ? 18.338 -9.669 -22.897 1.00 79.06 145 VAL A N 1
ATOM 1159 C CA . VAL A 1 145 ? 17.634 -10.425 -23.953 1.00 79.06 145 VAL A CA 1
ATOM 1160 C C . VAL A 1 145 ? 17.923 -9.852 -25.344 1.00 79.06 145 VAL A C 1
ATOM 1162 O O . VAL A 1 145 ? 18.074 -10.631 -26.289 1.00 79.06 145 VAL A O 1
ATOM 1165 N N . TYR A 1 146 ? 18.027 -8.524 -25.468 1.00 74.44 146 TYR A N 1
ATOM 1166 C CA . TYR A 1 146 ? 18.412 -7.870 -26.723 1.00 74.44 146 TYR A CA 1
ATOM 1167 C C . TYR A 1 146 ? 19.852 -8.212 -27.131 1.00 74.44 146 TYR A C 1
ATOM 1169 O O . TYR A 1 146 ? 20.096 -8.454 -28.311 1.00 74.44 146 TYR A O 1
ATOM 1177 N N . ASP A 1 147 ? 20.773 -8.316 -26.169 1.00 75.81 147 ASP A N 1
ATOM 1178 C CA . ASP A 1 147 ? 22.181 -8.652 -26.431 1.00 75.81 147 ASP A CA 1
ATOM 1179 C C . ASP A 1 147 ? 22.418 -10.157 -26.675 1.00 75.81 147 ASP A C 1
ATOM 1181 O O . ASP A 1 147 ? 23.320 -10.541 -27.419 1.00 75.81 147 ASP A O 1
ATOM 1185 N N . ALA A 1 148 ? 21.612 -11.034 -26.064 1.00 71.56 148 ALA A N 1
ATOM 1186 C CA . ALA A 1 148 ? 21.801 -12.489 -26.081 1.00 71.56 148 ALA A CA 1
ATOM 1187 C C . ALA A 1 148 ? 21.067 -13.227 -27.221 1.00 71.56 148 ALA A C 1
ATOM 1189 O O . ALA A 1 148 ? 20.886 -14.441 -27.137 1.00 71.56 148 ALA A O 1
ATOM 1190 N N . ASN A 1 149 ? 20.627 -12.528 -28.276 1.00 70.56 149 ASN A N 1
ATOM 1191 C CA . ASN A 1 149 ? 19.894 -13.114 -29.410 1.00 70.56 149 ASN A CA 1
ATOM 1192 C C . ASN A 1 149 ? 18.674 -13.968 -28.998 1.00 70.56 149 ASN A C 1
ATOM 1194 O O . ASN A 1 149 ? 18.461 -15.046 -29.551 1.00 70.56 149 ASN A O 1
ATOM 1198 N N . LEU A 1 150 ? 17.845 -13.487 -28.061 1.00 73.25 150 LEU A N 1
ATOM 1199 C CA . LEU A 1 150 ? 16.565 -14.130 -27.712 1.00 73.25 150 LEU A CA 1
ATOM 1200 C C . LEU A 1 150 ? 16.696 -15.551 -27.118 1.00 73.25 150 LEU A C 1
ATOM 1202 O O . LEU A 1 150 ? 15.890 -16.430 -27.429 1.00 73.25 150 LEU A O 1
ATOM 1206 N N . ASP A 1 151 ? 17.673 -15.779 -26.234 1.00 82.88 151 ASP A N 1
ATOM 1207 C CA . ASP A 1 151 ? 17.779 -17.033 -25.472 1.00 82.88 151 ASP A CA 1
ATOM 1208 C C . ASP A 1 151 ? 16.437 -17.408 -24.782 1.00 82.88 151 ASP A C 1
ATOM 1210 O O . ASP A 1 151 ? 15.914 -16.620 -23.978 1.00 82.88 151 ASP A O 1
ATOM 1214 N N . PRO A 1 152 ? 15.869 -18.606 -25.046 1.00 83.31 152 PRO A N 1
ATOM 1215 C CA . PRO A 1 152 ? 14.580 -19.029 -24.494 1.00 83.31 152 PRO A CA 1
ATOM 1216 C C . PRO A 1 152 ? 14.495 -19.010 -22.961 1.00 83.31 152 PRO A C 1
ATOM 1218 O O . PRO A 1 152 ? 13.428 -18.731 -22.410 1.00 83.31 152 PRO A O 1
ATOM 1221 N N . SER A 1 153 ? 15.602 -19.276 -22.259 1.00 85.62 153 SER A N 1
ATOM 1222 C CA . SER A 1 153 ? 15.642 -19.243 -20.788 1.00 85.62 153 SER A CA 1
ATOM 1223 C C . SER A 1 153 ? 15.459 -17.818 -20.254 1.00 85.62 153 SER A C 1
ATOM 1225 O O . SER A 1 153 ? 14.635 -17.565 -19.367 1.00 85.62 153 SER A O 1
ATOM 1227 N N . MET A 1 154 ? 16.159 -16.853 -20.855 1.00 81.38 154 MET A N 1
ATOM 1228 C CA . MET A 1 154 ? 16.037 -15.435 -20.509 1.00 81.38 154 MET A CA 1
ATOM 1229 C C . MET A 1 154 ? 14.668 -14.858 -20.885 1.00 81.38 154 MET A C 1
ATOM 1231 O O . MET A 1 154 ? 14.112 -14.066 -20.121 1.00 81.38 154 MET A O 1
ATOM 1235 N N . LEU A 1 155 ? 14.078 -15.301 -22.001 1.00 83.50 155 LEU A N 1
ATOM 1236 C CA . LEU A 1 155 ? 12.706 -14.940 -22.377 1.00 83.50 155 LEU A CA 1
ATOM 1237 C C . LEU A 1 155 ? 11.684 -15.421 -21.340 1.00 83.50 155 LEU A C 1
ATOM 1239 O O . LEU A 1 155 ? 10.832 -14.641 -20.914 1.00 83.50 155 LEU A O 1
ATOM 1243 N N . MET A 1 156 ? 11.792 -16.671 -20.880 1.00 86.88 156 MET A N 1
ATOM 1244 C CA . MET A 1 156 ? 10.914 -17.202 -19.833 1.00 86.88 156 MET A CA 1
ATOM 1245 C C . MET A 1 156 ? 11.053 -16.403 -18.528 1.00 86.88 156 MET A C 1
ATOM 1247 O O . MET A 1 156 ? 10.053 -16.058 -17.893 1.00 86.88 156 MET A O 1
ATOM 1251 N N . LYS A 1 157 ? 12.286 -16.038 -18.149 1.00 87.19 157 LYS A N 1
ATOM 1252 C CA . LYS A 1 157 ? 12.535 -15.180 -16.983 1.00 87.19 157 LYS A CA 1
ATOM 1253 C C . LYS A 1 157 ? 11.874 -13.804 -17.138 1.00 87.19 157 LYS A C 1
ATOM 1255 O O . LYS A 1 157 ? 11.226 -13.339 -16.202 1.00 87.19 157 LYS A O 1
ATOM 1260 N N . ALA A 1 158 ? 11.991 -13.177 -18.310 1.00 85.75 158 ALA A N 1
ATOM 1261 C CA . ALA A 1 158 ? 11.372 -11.883 -18.596 1.00 85.75 158 ALA A CA 1
ATOM 1262 C C . ALA A 1 158 ? 9.838 -11.940 -18.510 1.00 85.75 158 ALA A C 1
ATOM 1264 O O . ALA A 1 158 ? 9.223 -11.040 -17.942 1.00 85.75 158 ALA A O 1
ATOM 1265 N N . VAL A 1 159 ? 9.215 -13.006 -19.027 1.00 88.12 159 VAL A N 1
ATOM 1266 C CA . VAL A 1 159 ? 7.758 -13.212 -18.949 1.00 88.12 159 VAL A CA 1
ATOM 1267 C C . VAL A 1 159 ? 7.292 -13.319 -17.497 1.00 88.12 159 VAL A C 1
ATOM 1269 O O . VAL A 1 159 ? 6.343 -12.633 -17.113 1.00 88.12 159 VAL A O 1
ATOM 1272 N N . ASN A 1 160 ? 7.978 -14.120 -16.677 1.00 89.50 160 ASN A N 1
ATOM 1273 C CA . ASN A 1 160 ? 7.622 -14.298 -15.268 1.00 89.50 160 ASN A CA 1
ATOM 1274 C C . ASN A 1 160 ? 7.780 -12.998 -14.468 1.00 89.50 160 ASN A C 1
ATOM 1276 O O . ASN A 1 160 ? 6.854 -12.596 -13.763 1.00 89.50 160 ASN A O 1
ATOM 1280 N N . LEU A 1 161 ? 8.905 -12.294 -14.635 1.00 87.25 161 LEU A N 1
ATOM 1281 C CA . LEU A 1 161 ? 9.131 -10.999 -13.986 1.00 87.25 161 LEU A CA 1
ATOM 1282 C C . LEU A 1 161 ? 8.108 -9.950 -14.417 1.00 87.25 161 LEU A C 1
ATOM 1284 O O . LEU A 1 161 ? 7.625 -9.187 -13.587 1.00 87.25 161 LEU A O 1
ATOM 1288 N N . ASN A 1 162 ? 7.730 -9.930 -15.695 1.00 86.94 162 ASN A N 1
ATOM 1289 C CA . ASN A 1 162 ? 6.702 -9.024 -16.190 1.00 86.94 162 ASN A CA 1
ATOM 1290 C C . ASN A 1 162 ? 5.326 -9.336 -15.582 1.00 86.94 162 ASN A C 1
ATOM 1292 O O . ASN A 1 162 ? 4.588 -8.416 -15.238 1.00 86.94 162 ASN A O 1
ATOM 1296 N N . ALA A 1 163 ? 4.981 -10.615 -15.406 1.00 86.44 163 ALA A N 1
ATOM 1297 C CA . ALA A 1 163 ? 3.746 -11.011 -14.733 1.00 86.44 163 ALA A CA 1
ATOM 1298 C C . ALA A 1 163 ? 3.737 -10.595 -13.250 1.00 86.44 163 ALA A C 1
ATOM 1300 O O . ALA A 1 163 ? 2.725 -10.092 -12.762 1.00 86.44 163 ALA A O 1
ATOM 1301 N N . GLU A 1 164 ? 4.858 -10.755 -12.540 1.00 85.06 164 GLU A N 1
ATOM 1302 C CA . GLU A 1 164 ? 5.012 -10.283 -11.157 1.00 85.06 164 GLU A CA 1
ATOM 1303 C C . GLU A 1 164 ? 4.928 -8.756 -11.053 1.00 85.06 164 GLU A C 1
ATOM 1305 O O . GLU A 1 164 ? 4.179 -8.237 -10.224 1.00 85.06 164 GLU A O 1
ATOM 1310 N N . TYR A 1 165 ? 5.648 -8.036 -11.917 1.00 85.69 165 TYR A N 1
ATOM 1311 C CA . TYR A 1 165 ? 5.622 -6.576 -11.972 1.00 85.69 165 TYR A CA 1
ATOM 1312 C C . TYR A 1 165 ? 4.206 -6.050 -12.223 1.00 85.69 165 TYR A C 1
ATOM 1314 O O . TYR A 1 165 ? 3.751 -5.171 -11.495 1.00 85.69 165 TYR A O 1
ATOM 1322 N N . ARG A 1 166 ? 3.478 -6.627 -13.190 1.00 84.25 166 ARG A N 1
ATOM 1323 C CA . ARG A 1 166 ? 2.084 -6.248 -13.472 1.00 84.25 166 ARG A CA 1
ATOM 1324 C C . ARG A 1 166 ? 1.192 -6.421 -12.251 1.00 84.25 166 ARG A C 1
ATOM 1326 O O . ARG A 1 166 ? 0.508 -5.480 -11.876 1.00 84.25 166 ARG A O 1
ATOM 1333 N N . ARG A 1 167 ? 1.275 -7.567 -11.565 1.00 82.81 167 ARG A N 1
ATOM 1334 C CA . ARG A 1 167 ? 0.502 -7.808 -10.333 1.00 82.81 167 ARG A CA 1
ATOM 1335 C C . ARG A 1 167 ? 0.776 -6.753 -9.259 1.00 82.81 167 ARG A C 1
ATOM 1337 O O . ARG A 1 167 ? -0.163 -6.261 -8.640 1.00 82.81 167 ARG A O 1
ATOM 1344 N N . LEU A 1 168 ? 2.046 -6.405 -9.036 1.00 81.56 168 LEU A N 1
ATOM 1345 C CA . LEU A 1 168 ? 2.425 -5.388 -8.048 1.00 81.56 168 LEU A CA 1
ATOM 1346 C C . LEU A 1 168 ? 1.971 -3.984 -8.465 1.00 81.56 168 LEU A C 1
ATOM 1348 O O . LEU A 1 168 ? 1.456 -3.244 -7.631 1.00 81.56 168 LEU A O 1
ATOM 1352 N N . SER A 1 169 ? 2.120 -3.640 -9.745 1.00 80.69 169 SER A N 1
ATOM 1353 C CA . SER A 1 169 ? 1.699 -2.353 -10.303 1.00 80.69 169 SER A CA 1
ATOM 1354 C C . SER A 1 169 ? 0.179 -2.173 -10.247 1.00 80.69 169 SER A C 1
ATOM 1356 O O . SER A 1 169 ? -0.302 -1.113 -9.850 1.00 80.69 169 SER A O 1
ATOM 1358 N N . ASP A 1 170 ? -0.590 -3.221 -10.546 1.00 80.00 170 ASP A N 1
ATOM 1359 C CA . ASP A 1 170 ? -2.051 -3.197 -10.458 1.00 80.00 170 ASP A CA 1
ATOM 1360 C C . ASP A 1 170 ? -2.525 -3.015 -9.013 1.00 80.00 170 ASP A C 1
ATOM 1362 O O . ASP A 1 170 ? -3.408 -2.198 -8.736 1.00 80.00 170 ASP A O 1
ATOM 1366 N N . ALA A 1 171 ? -1.912 -3.731 -8.070 1.00 77.81 171 ALA A N 1
ATOM 1367 C CA . ALA A 1 171 ? -2.224 -3.597 -6.652 1.00 77.81 171 ALA A CA 1
ATOM 1368 C C . ALA A 1 171 ? -1.840 -2.207 -6.103 1.00 77.81 171 ALA A C 1
ATOM 1370 O O . ALA A 1 171 ? -2.604 -1.601 -5.347 1.00 77.81 171 ALA A O 1
ATOM 1371 N N . GLU A 1 172 ? -0.705 -1.649 -6.530 1.00 79.31 172 GLU A N 1
ATOM 1372 C CA . GLU A 1 172 ? -0.313 -0.271 -6.223 1.00 79.31 172 GLU A CA 1
ATOM 1373 C C . GLU A 1 172 ? -1.312 0.748 -6.797 1.00 79.31 172 GLU A C 1
ATOM 1375 O O . GLU A 1 172 ? -1.770 1.651 -6.090 1.00 79.31 172 GLU A O 1
ATOM 1380 N N . ARG A 1 173 ? -1.722 0.578 -8.058 1.00 77.81 173 ARG A N 1
ATOM 1381 C CA . ARG A 1 173 ? -2.725 1.426 -8.709 1.00 77.81 173 ARG A CA 1
ATOM 1382 C C . ARG A 1 173 ? -4.045 1.409 -7.948 1.00 77.81 173 ARG A C 1
ATOM 1384 O O . ARG A 1 173 ? -4.624 2.470 -7.715 1.00 77.81 173 ARG A O 1
ATOM 1391 N N . GLN A 1 174 ? -4.526 0.237 -7.539 1.00 76.12 174 GLN A N 1
ATOM 1392 C CA . GLN A 1 174 ? -5.747 0.117 -6.739 1.00 76.12 174 GLN A CA 1
ATOM 1393 C C . GLN A 1 174 ? -5.612 0.828 -5.388 1.00 76.12 174 GLN A C 1
ATOM 1395 O O . GLN A 1 174 ? -6.544 1.506 -4.945 1.00 76.12 174 GLN A O 1
ATOM 1400 N N . LEU A 1 175 ? -4.447 0.730 -4.743 1.00 77.31 175 LEU A N 1
ATOM 1401 C CA . LEU A 1 175 ? -4.157 1.451 -3.506 1.00 77.31 175 LEU A CA 1
ATOM 1402 C C . LEU A 1 175 ? -4.229 2.971 -3.713 1.00 77.31 175 LEU A C 1
ATOM 1404 O O . LEU A 1 175 ? -4.874 3.662 -2.920 1.00 77.31 175 LEU A O 1
ATOM 1408 N N . TYR A 1 176 ? -3.633 3.503 -4.783 1.00 75.88 176 TYR A N 1
ATOM 1409 C CA . TYR A 1 176 ? -3.693 4.935 -5.093 1.00 75.88 176 TYR A CA 1
ATOM 1410 C C . TYR A 1 176 ? -5.091 5.407 -5.498 1.00 75.88 176 TYR A C 1
ATOM 1412 O O . TYR A 1 176 ? -5.532 6.454 -5.031 1.00 75.88 176 TYR A O 1
ATOM 1420 N N . GLN A 1 177 ? -5.832 4.632 -6.291 1.00 74.81 177 GLN A N 1
ATOM 1421 C CA . GLN A 1 177 ? -7.212 4.964 -6.658 1.00 74.81 177 GLN A CA 1
ATOM 1422 C C . GLN A 1 177 ? -8.125 5.038 -5.437 1.00 74.81 177 GLN A C 1
ATOM 1424 O O . GLN A 1 177 ? -8.930 5.963 -5.321 1.00 74.81 177 GLN A O 1
ATOM 1429 N N . ASN A 1 178 ? -7.974 4.097 -4.503 1.00 70.69 178 ASN A N 1
ATOM 1430 C CA . ASN A 1 178 ? -8.693 4.150 -3.239 1.00 70.69 178 ASN A CA 1
ATOM 1431 C C . ASN A 1 178 ? -8.297 5.402 -2.452 1.00 70.69 178 ASN A C 1
ATOM 1433 O O . ASN A 1 178 ? -9.180 6.091 -1.959 1.00 70.69 178 ASN A O 1
ATOM 1437 N N . LYS A 1 179 ? -7.004 5.752 -2.390 1.00 71.62 179 LYS A N 1
ATOM 1438 C CA . LYS A 1 179 ? -6.533 6.995 -1.750 1.00 71.62 179 LYS A CA 1
ATOM 1439 C C . LYS A 1 179 ? -7.064 8.279 -2.388 1.00 71.62 179 LYS A C 1
ATOM 1441 O O . LYS A 1 179 ? -7.271 9.234 -1.654 1.00 71.62 179 LYS A O 1
ATOM 1446 N N . ALA A 1 180 ? -7.270 8.300 -3.702 1.00 69.38 180 ALA A N 1
ATOM 1447 C CA . ALA A 1 180 ? -7.698 9.488 -4.440 1.00 69.38 180 ALA A CA 1
ATOM 1448 C C . ALA A 1 180 ? -9.221 9.708 -4.444 1.00 69.38 180 ALA A C 1
ATOM 1450 O O . ALA A 1 180 ? -9.673 10.843 -4.520 1.00 69.38 180 ALA A O 1
ATOM 1451 N N . ARG A 1 181 ? -10.032 8.642 -4.363 1.00 63.50 181 ARG A N 1
ATOM 1452 C CA . ARG A 1 181 ? -11.509 8.727 -4.271 1.00 63.50 181 ARG A CA 1
ATOM 1453 C C . ARG A 1 181 ? -12.012 9.130 -2.877 1.00 63.50 181 ARG A C 1
ATOM 1455 O O . ARG A 1 181 ? -13.188 8.957 -2.567 1.00 63.50 181 ARG A O 1
ATOM 1462 N N . MET A 1 182 ? -11.104 9.568 -2.020 1.00 53.38 182 MET A N 1
ATOM 1463 C CA . MET A 1 182 ? -11.256 9.672 -0.576 1.00 53.38 182 MET A CA 1
ATOM 1464 C C . MET A 1 182 ? -11.011 11.089 -0.101 1.00 53.38 182 MET A C 1
ATOM 1466 O O . MET A 1 182 ? -11.566 11.369 0.983 1.00 53.38 182 MET A O 1
#

pLDDT: mean 78.23, std 12.37, range [35.62, 96.25]